Protein AF-A0AAN8J075-F1 (afdb_monomer_lite)

Organism: Trichostrongylus colubriformis (NCBI:txid6319)

pLDDT: mean 74.39, std 18.73, range [24.75, 93.81]

Foldseek 3Di:
DDDDDDDDDDALFDQPLVVVPDDDDDDDDDDDDDPQFFQWKWKDWPPDIDIDGGDDRGDTDDDDLVAQQAWTKIWIWTDGPRDTPDIDIDTDGHDHPLRNPPDPDDPSCVVVVVSDDPVRVVVVVVVVVVVVVVCVVCVVVVVVVVVVVVVVVVVVVVVVVVVVVVVVVVVPDDDDDDDDDPPPPDPPPPDPVVVVVVVVVVVPPPPDPDDPWPWDKDKDKDWDQDPNDIDIDIDIDTDGDDDPAADWDKDFDADPVRHTPDIDIDGHHDDDDDDDDDDDDDDDDDDDDDDDDDDDDPPDQRYDCSQVPDWQLDDDPPDDPVVNVDPGGDHHDDD

Secondary structure (DSSP, 8-state):
-----------S-EEHHHHTTS----------------SEEEEE-SS-EEEEES--TTPEE---HHHHTS-EEEEEEEEETTEEEEEEEEEE----HHHH---SS-HHHHH-GGG--HHHHHHHHHHHHHHHHHHHHHHHHHHHHHHHHHHHHHHHHHHHHHHHHHHHHHTT-------------------TTHHHHHHHHTTGGG---------EEEEEEEEEEETTEEEEEEEEEEE-PPPPTT-EEEEEEE-TTS-EEEEEEEE-----------------------------TTBTTB-TTHHHH--TTPPPTTS-HHHHHSS--------

InterPro domains:
  IPR009878 Phlebovirus glycoprotein G2, fusion domain [PF07245] (210-334)

Radius of gyration: 41.26 Å; chains: 1; bounding box: 75×104×95 Å

Sequence (335 aa):
GRVATTTTNPSSSVNIGNSLSASPRHISHPPSTSTTTLDIVEACSSTTCVYIKSYETDTLVLFPTSIVIFEYEVIISAWINGEKILSSTLTCPGQPICETLQCNVCWKKVYNIQCWTALEIAASLILFIASMLLLHFCTPVFRLLYWVGRKLIHTLHAIMRAVLLKCKKITGKTQSYQVERPSYQLKRRKKKIHGIIATIACIMSTAQCCSNIVTLQGETTYCTMEKNEEKCTCDQVTQLLLQPIGQEACLILKNKEKRIMGTIAIRLEQISHICKQKTEYFTRDHQFLTESRHQCYKTESCQGNTCSSLKPEMKLIDFSTISNSNPGYTYCVPS

Structure (mmCIF, N/CA/C/O backbone):
data_AF-A0AAN8J075-F1
#
_entry.id   AF-A0AAN8J075-F1
#
loop_
_atom_site.group_PDB
_atom_site.id
_atom_site.type_symbol
_atom_site.label_atom_id
_atom_site.label_alt_id
_atom_site.label_comp_id
_atom_site.label_asym_id
_atom_site.label_entity_id
_atom_site.label_seq_id
_atom_site.pdbx_PDB_ins_code
_atom_site.Cartn_x
_atom_site.Cartn_y
_atom_site.Cartn_z
_atom_site.occupancy
_atom_site.B_iso_or_equiv
_atom_site.auth_seq_id
_atom_site.auth_comp_id
_atom_site.auth_asym_id
_atom_site.auth_atom_id
_atom_site.pdbx_PDB_model_num
ATOM 1 N N . GLY A 1 1 ? -37.960 35.797 6.466 1.00 33.97 1 GLY A N 1
ATOM 2 C CA . GLY A 1 1 ? -36.786 35.841 5.582 1.00 33.97 1 GLY A CA 1
ATOM 3 C C . GLY A 1 1 ? -35.544 35.477 6.362 1.00 33.97 1 GLY A C 1
ATOM 4 O O . GLY A 1 1 ? -35.157 36.231 7.241 1.00 33.97 1 GLY A O 1
ATOM 5 N N . ARG A 1 2 ? -34.953 34.316 6.079 1.00 26.12 2 ARG A N 1
ATOM 6 C CA . ARG A 1 2 ? -33.551 34.004 6.380 1.00 26.12 2 ARG A CA 1
ATOM 7 C C . ARG A 1 2 ? -33.018 33.260 5.166 1.00 26.12 2 ARG A C 1
ATOM 9 O O . ARG A 1 2 ? -33.581 32.247 4.767 1.00 26.12 2 ARG A O 1
ATOM 16 N N . VAL A 1 3 ? -32.037 33.887 4.537 1.00 25.58 3 VAL A N 1
ATOM 17 C CA . VAL A 1 3 ? -31.406 33.490 3.283 1.00 25.58 3 VAL A CA 1
ATOM 18 C C . VAL A 1 3 ? -30.554 32.252 3.546 1.00 25.58 3 VAL A C 1
ATOM 20 O O . VAL A 1 3 ? -29.760 32.240 4.483 1.00 25.58 3 VAL A O 1
ATOM 23 N N . ALA A 1 4 ? -30.760 31.209 2.745 1.00 25.44 4 ALA A N 1
ATOM 24 C CA . ALA A 1 4 ? -29.899 30.040 2.699 1.00 25.44 4 ALA A CA 1
ATOM 25 C C . ALA A 1 4 ? -28.630 30.405 1.919 1.00 25.44 4 ALA A C 1
ATOM 27 O O . ALA A 1 4 ? -28.697 30.715 0.731 1.00 25.44 4 ALA A O 1
ATOM 28 N N . THR A 1 5 ? -27.485 30.405 2.593 1.00 24.75 5 THR A N 1
ATOM 29 C CA . THR A 1 5 ? -26.167 30.492 1.964 1.00 24.75 5 THR A CA 1
ATOM 30 C C . THR A 1 5 ? -25.705 29.088 1.600 1.00 24.75 5 THR A C 1
ATOM 32 O O . THR A 1 5 ? -25.350 28.287 2.460 1.00 24.75 5 THR A O 1
ATOM 35 N N . THR A 1 6 ? -25.747 28.793 0.306 1.0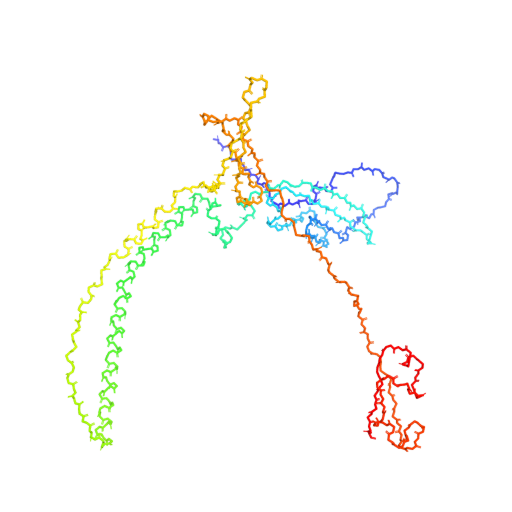0 25.28 6 THR A N 1
ATOM 36 C CA . THR A 1 6 ? -25.173 27.602 -0.315 1.00 25.28 6 THR A CA 1
ATOM 37 C C . THR A 1 6 ? -23.649 27.726 -0.281 1.00 25.28 6 THR A C 1
ATOM 39 O O . THR A 1 6 ? -23.066 28.482 -1.053 1.00 25.28 6 THR A O 1
ATOM 42 N N . THR A 1 7 ? -22.990 27.030 0.642 1.00 25.56 7 THR A N 1
ATOM 43 C CA . THR A 1 7 ? -21.528 26.903 0.679 1.00 25.56 7 THR A CA 1
ATOM 44 C C . THR A 1 7 ? -21.096 25.820 -0.306 1.00 25.56 7 THR A C 1
ATOM 46 O O . THR A 1 7 ? -21.312 24.630 -0.088 1.00 25.56 7 THR A O 1
ATOM 49 N N . THR A 1 8 ? -20.504 26.236 -1.420 1.00 28.11 8 THR A N 1
ATOM 50 C CA . THR A 1 8 ? -19.774 25.371 -2.352 1.00 28.11 8 THR A CA 1
ATOM 51 C C . THR A 1 8 ? -18.460 24.929 -1.706 1.00 28.11 8 THR A C 1
ATOM 53 O O . THR A 1 8 ? -17.608 25.764 -1.408 1.00 28.11 8 THR A O 1
ATOM 56 N N . ASN A 1 9 ? -18.314 23.623 -1.470 1.00 32.59 9 ASN A N 1
ATOM 57 C CA . ASN A 1 9 ? -17.098 23.006 -0.935 1.00 32.59 9 ASN A CA 1
ATOM 58 C C . ASN A 1 9 ? -15.971 22.987 -1.988 1.00 32.59 9 ASN A C 1
ATOM 60 O O . ASN A 1 9 ? -16.250 22.660 -3.144 1.00 32.59 9 ASN A O 1
ATOM 64 N N . PRO A 1 10 ? -14.706 23.259 -1.616 1.00 34.59 10 PRO A N 1
ATOM 65 C CA . PRO A 1 10 ? -13.569 23.083 -2.510 1.00 34.59 10 PRO A CA 1
ATOM 66 C C . PRO A 1 10 ? -13.234 21.589 -2.628 1.00 34.59 10 PRO A C 1
ATOM 68 O O . PRO A 1 10 ? -12.874 20.928 -1.657 1.00 34.59 10 PRO A O 1
ATOM 71 N N . SER A 1 11 ? -13.392 21.037 -3.827 1.00 38.38 11 SER A N 1
ATOM 72 C CA . SER A 1 11 ? -13.025 19.663 -4.163 1.00 38.38 11 SER A CA 1
ATOM 73 C C . SER A 1 11 ? -11.503 19.484 -4.258 1.00 38.38 11 SER A C 1
ATOM 75 O O . SER A 1 11 ? -10.776 20.395 -4.645 1.00 38.38 11 SER A O 1
ATOM 77 N N . SER A 1 12 ? -11.033 18.277 -3.925 1.00 46.31 12 SER A N 1
ATOM 78 C CA . SER A 1 12 ? -9.650 17.757 -3.957 1.00 46.31 12 SER A CA 1
ATOM 79 C C . SER A 1 12 ? -9.057 17.613 -5.365 1.00 46.31 12 SER A C 1
ATOM 81 O O . SER A 1 12 ? -8.426 16.612 -5.705 1.00 46.31 12 SER A O 1
ATOM 83 N N . SER A 1 13 ? -9.354 18.572 -6.225 1.00 45.25 13 SER A N 1
ATOM 84 C CA . SER A 1 13 ? -9.185 18.485 -7.662 1.00 45.25 13 SER A CA 1
ATOM 85 C C . SER A 1 13 ? -8.377 19.675 -8.136 1.00 45.25 13 SER A C 1
ATOM 87 O O . SER A 1 13 ? -8.793 20.820 -7.950 1.00 45.25 13 SER A O 1
ATOM 89 N N . VAL A 1 14 ? -7.253 19.411 -8.792 1.00 51.53 14 VAL A N 1
ATOM 90 C CA . VAL A 1 14 ? -6.558 20.453 -9.543 1.00 51.53 14 VAL A CA 1
ATOM 91 C C . VAL A 1 14 ? -7.378 20.696 -10.805 1.00 51.53 14 VAL A C 1
ATOM 93 O O . VAL A 1 14 ? -7.389 19.859 -11.707 1.00 51.53 14 VAL A O 1
ATOM 96 N N . ASN A 1 15 ? -8.122 21.806 -10.841 1.00 49.16 15 ASN A N 1
ATO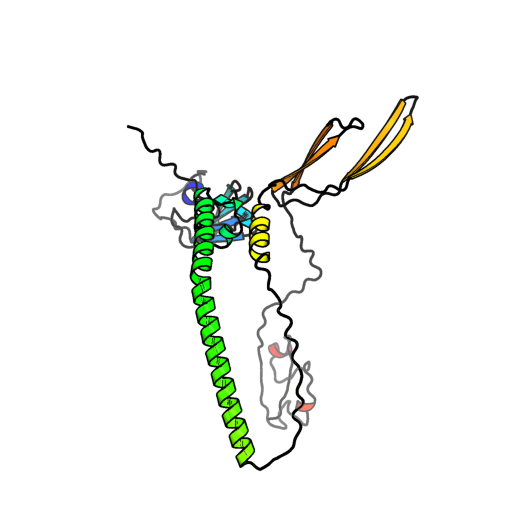M 97 C CA . ASN A 1 15 ? -8.754 22.258 -12.074 1.00 49.16 15 ASN A CA 1
ATOM 98 C C . ASN A 1 15 ? -7.673 22.923 -12.939 1.00 49.16 15 ASN A C 1
ATOM 100 O O . ASN A 1 15 ? -7.162 24.006 -12.626 1.00 49.16 15 ASN A O 1
ATOM 104 N N . ILE A 1 16 ? -7.301 22.228 -14.011 1.00 54.97 16 ILE A N 1
ATOM 105 C CA . ILE A 1 16 ? -6.258 22.654 -14.944 1.00 54.97 16 ILE A CA 1
ATOM 106 C C . ILE A 1 16 ? -6.695 23.924 -15.707 1.00 54.97 16 ILE A C 1
ATOM 108 O O . ILE A 1 16 ? -5.856 24.769 -16.020 1.00 54.97 16 ILE A O 1
ATOM 112 N N . GLY A 1 17 ? -8.005 24.138 -15.897 1.00 48.72 17 GLY A N 1
ATOM 113 C CA . GLY A 1 17 ? -8.564 25.303 -16.590 1.00 48.72 17 GLY A CA 1
ATOM 114 C C . GLY A 1 17 ? -8.197 26.648 -15.963 1.00 48.72 17 GLY A C 1
ATOM 115 O O . GLY A 1 17 ? -7.874 27.592 -16.682 1.00 48.72 17 GLY A O 1
ATOM 116 N N . ASN A 1 18 ? -8.152 26.726 -14.629 1.00 45.25 18 ASN A N 1
ATOM 117 C CA . ASN A 1 18 ? -7.842 27.972 -13.912 1.00 45.25 18 ASN A CA 1
ATOM 118 C C . ASN A 1 18 ? -6.338 28.196 -13.691 1.00 45.25 18 ASN A C 1
ATOM 120 O O . ASN A 1 18 ? -5.906 29.329 -13.497 1.00 45.25 18 ASN A O 1
ATOM 124 N N . SER A 1 19 ? -5.524 27.138 -13.717 1.00 42.75 19 SER A N 1
ATOM 125 C CA . SER A 1 19 ? -4.069 27.228 -13.504 1.00 42.75 19 SER A CA 1
ATOM 126 C C . SER A 1 19 ? -3.290 27.523 -14.794 1.00 42.75 19 SER A C 1
ATOM 128 O O . SER A 1 19 ? -2.163 28.011 -14.732 1.00 42.75 19 SER A O 1
ATOM 130 N N . LEU A 1 20 ? -3.911 27.325 -15.962 1.00 44.53 20 LEU A N 1
ATOM 131 C CA . LEU A 1 20 ? -3.377 27.727 -17.268 1.00 44.53 20 LEU A CA 1
ATOM 132 C C . LEU A 1 20 ? -3.645 29.201 -17.628 1.00 44.53 20 LEU A C 1
ATOM 134 O O . LEU A 1 20 ? -3.095 29.691 -18.612 1.00 44.53 20 LEU A O 1
ATOM 138 N N . SER A 1 21 ? -4.445 29.940 -16.846 1.00 36.62 21 SER A N 1
ATOM 139 C CA . SER A 1 21 ? -4.794 31.338 -17.156 1.00 36.62 21 SER A CA 1
ATOM 140 C C . SER A 1 21 ? -3.826 32.384 -16.580 1.00 36.62 21 SER A C 1
ATOM 142 O O . SER A 1 21 ? -4.109 33.580 -16.650 1.00 36.62 21 SER A O 1
ATOM 144 N N . ALA A 1 22 ? -2.697 31.974 -15.996 1.00 31.75 22 ALA A N 1
ATOM 145 C CA . ALA A 1 22 ? -1.780 32.876 -15.302 1.00 31.75 22 ALA A CA 1
ATOM 146 C C . ALA A 1 22 ? -0.324 32.718 -15.772 1.00 31.75 22 ALA A C 1
ATOM 148 O O . ALA A 1 22 ? 0.512 32.203 -15.041 1.00 31.75 22 ALA A O 1
ATOM 149 N N . SER A 1 23 ? -0.016 33.192 -16.987 1.00 28.81 23 SER A N 1
ATOM 150 C CA . SER A 1 23 ? 1.286 33.798 -17.335 1.00 28.81 23 SER A CA 1
ATOM 151 C C . SER A 1 23 ? 1.263 34.373 -18.763 1.00 28.81 23 SER A C 1
ATOM 153 O O . SER A 1 23 ? 1.372 33.616 -19.727 1.00 28.81 23 SER A O 1
ATOM 155 N N . PRO A 1 24 ? 1.157 35.701 -18.948 1.00 32.38 24 PRO A N 1
ATOM 156 C CA . PRO A 1 24 ? 1.460 36.339 -20.217 1.00 32.38 24 PRO A CA 1
ATOM 157 C C . PRO A 1 24 ? 2.884 36.910 -20.157 1.00 32.38 24 PRO A C 1
ATOM 159 O O . PRO A 1 24 ? 3.108 38.002 -19.634 1.00 32.38 24 PRO A O 1
ATOM 162 N N . ARG A 1 25 ? 3.872 36.195 -20.709 1.00 29.23 25 ARG A N 1
ATOM 163 C CA . ARG A 1 25 ? 5.133 36.821 -21.141 1.00 29.23 25 ARG A CA 1
ATOM 164 C C . ARG A 1 25 ? 5.324 36.631 -22.638 1.00 29.23 25 ARG A C 1
ATOM 166 O O . ARG A 1 25 ? 5.672 35.559 -23.111 1.00 29.23 25 ARG A O 1
ATOM 173 N N . HIS A 1 26 ? 5.039 37.733 -23.324 1.00 27.23 26 HIS A N 1
ATOM 174 C CA . HIS A 1 26 ? 5.441 38.145 -24.664 1.00 27.23 26 HIS A CA 1
ATOM 175 C C . HIS A 1 26 ? 6.462 37.266 -25.402 1.00 27.23 26 HIS A C 1
ATOM 177 O O . HIS A 1 26 ? 7.646 37.289 -25.075 1.00 27.23 26 HIS A O 1
ATOM 183 N N . ILE A 1 27 ? 6.012 36.690 -26.521 1.00 27.28 27 ILE A N 1
ATOM 184 C CA . ILE A 1 27 ? 6.765 36.625 -27.782 1.00 27.28 27 ILE A CA 1
ATOM 185 C C . ILE A 1 27 ? 5.787 37.017 -28.913 1.00 27.28 27 ILE A C 1
ATOM 187 O O . ILE A 1 27 ? 4.763 36.374 -29.112 1.00 27.28 27 ILE A O 1
ATOM 191 N N . SER A 1 28 ? 6.070 38.126 -29.603 1.00 32.28 28 SER A N 1
ATOM 192 C CA . SER A 1 28 ? 5.484 38.565 -30.894 1.00 32.28 28 SER A CA 1
ATOM 193 C C . SER A 1 28 ? 6.044 37.686 -32.028 1.00 32.28 28 SER A C 1
ATOM 195 O O . SER A 1 28 ? 7.245 37.439 -31.984 1.00 32.28 28 SER A O 1
ATOM 197 N N . HIS A 1 29 ? 5.374 37.163 -33.068 1.00 29.59 29 HIS A N 1
ATOM 198 C CA . HIS A 1 29 ? 4.264 37.503 -34.002 1.00 29.59 29 HIS A CA 1
ATOM 199 C C . HIS A 1 29 ? 3.892 36.180 -34.769 1.00 29.59 29 HIS A C 1
ATOM 201 O O . HIS A 1 29 ? 4.644 35.223 -34.575 1.00 29.59 29 HIS A O 1
ATOM 207 N N . PRO A 1 30 ? 2.911 36.054 -35.716 1.00 34.84 30 PRO A N 1
ATOM 208 C CA . PRO A 1 30 ? 1.867 36.957 -36.242 1.00 34.84 30 PRO A CA 1
ATOM 209 C C . PRO A 1 30 ? 0.426 36.350 -36.119 1.00 34.84 30 PRO A C 1
ATOM 211 O O . PRO A 1 30 ? 0.265 35.296 -35.504 1.00 34.84 30 PRO A O 1
ATOM 214 N N . PRO A 1 31 ? -0.651 36.988 -36.641 1.00 48.62 31 PRO A N 1
ATOM 215 C CA . PRO A 1 31 ? -2.020 36.534 -36.422 1.00 48.62 31 PRO A CA 1
ATOM 216 C C . PRO A 1 31 ? -2.428 35.512 -37.484 1.00 48.62 31 PRO A C 1
ATOM 218 O O . PRO A 1 31 ? -2.596 35.844 -38.656 1.00 48.62 31 PRO A O 1
ATOM 221 N N . SER A 1 32 ? -2.652 34.273 -37.068 1.00 31.22 32 SER A N 1
ATOM 222 C CA . SER A 1 32 ? -3.445 33.331 -37.850 1.00 31.22 32 SER A CA 1
ATOM 223 C C . SER A 1 32 ? -4.293 32.488 -36.917 1.00 31.22 32 SER A C 1
ATOM 225 O O . SER A 1 32 ? -3.796 31.784 -36.044 1.00 31.22 32 SER A O 1
ATOM 227 N N . THR A 1 33 ? -5.595 32.603 -37.125 1.00 41.19 33 THR A N 1
ATOM 228 C CA . THR A 1 33 ? -6.655 31.698 -36.697 1.00 41.19 33 THR A CA 1
ATOM 229 C C . THR A 1 33 ? -6.238 30.229 -36.807 1.00 41.19 33 THR A C 1
ATOM 231 O O . THR A 1 33 ? -6.359 29.619 -37.865 1.00 41.19 33 THR A O 1
ATOM 234 N N . SER A 1 34 ? -5.786 29.654 -35.700 1.00 37.12 34 SER A N 1
ATOM 235 C CA . SER A 1 34 ? -5.803 28.216 -35.459 1.00 37.12 34 SER A CA 1
ATOM 236 C C . SER A 1 34 ? -5.881 28.007 -33.954 1.00 37.12 34 SER A C 1
ATOM 238 O O . SER A 1 34 ? -4.939 28.314 -33.229 1.00 37.12 34 SER A O 1
ATOM 240 N N . THR A 1 35 ? -7.020 27.518 -33.476 1.00 44.56 35 THR A N 1
ATOM 241 C CA . THR A 1 35 ? -7.150 26.875 -32.167 1.00 44.56 35 THR A CA 1
ATOM 242 C C . THR A 1 35 ? -6.124 25.748 -32.093 1.00 44.56 35 THR A C 1
ATOM 244 O O . THR A 1 35 ? -6.355 24.668 -32.632 1.00 44.56 35 THR A O 1
ATOM 247 N N . THR A 1 36 ? -4.962 26.016 -31.501 1.00 53.56 36 THR A N 1
ATOM 248 C CA . THR A 1 36 ? -3.928 25.014 -31.251 1.00 53.56 36 THR A CA 1
ATOM 249 C C . THR A 1 36 ? -4.448 24.065 -30.182 1.00 53.56 36 THR A C 1
ATOM 251 O O . THR A 1 36 ? -4.459 24.378 -28.993 1.00 53.56 36 THR A O 1
ATOM 254 N N . THR A 1 37 ? -4.960 22.919 -30.618 1.00 62.06 37 THR A N 1
ATOM 255 C CA . THR A 1 37 ? -5.376 21.834 -29.735 1.00 62.06 37 THR A CA 1
ATOM 256 C C . THR A 1 37 ? -4.137 21.270 -29.050 1.00 62.06 37 THR A C 1
ATOM 258 O O . THR A 1 37 ? -3.191 20.870 -29.721 1.00 62.06 37 THR A O 1
ATOM 261 N N . LEU A 1 38 ? -4.120 21.279 -27.718 1.00 68.94 38 LEU A N 1
ATOM 262 C CA . LEU A 1 38 ? -3.075 20.615 -26.939 1.00 68.94 38 LEU A CA 1
ATOM 263 C C . LEU A 1 38 ? -3.164 19.103 -27.180 1.00 68.94 38 LEU A C 1
ATOM 265 O O . LEU A 1 38 ? -4.242 18.529 -27.015 1.00 68.94 38 LEU A O 1
ATOM 269 N N . ASP A 1 39 ? -2.050 18.461 -27.531 1.00 76.06 39 ASP A N 1
ATOM 270 C CA . ASP A 1 39 ? -2.039 17.021 -27.814 1.00 76.06 39 ASP A CA 1
ATOM 271 C C . ASP A 1 39 ? -2.093 16.205 -26.519 1.00 76.06 39 ASP A C 1
ATOM 273 O O . ASP A 1 39 ? -2.868 15.251 -26.390 1.00 76.06 39 ASP A O 1
ATOM 277 N N . ILE A 1 40 ? -1.248 16.578 -25.548 1.00 83.31 40 ILE A N 1
ATOM 278 C CA . ILE A 1 40 ? -1.095 15.874 -24.272 1.00 83.31 40 ILE A CA 1
ATOM 279 C C . ILE A 1 40 ? -0.846 16.882 -23.152 1.00 83.31 40 ILE A C 1
ATOM 281 O O . ILE A 1 40 ? 0.046 17.730 -23.245 1.00 83.31 40 ILE A O 1
ATOM 285 N N . VAL A 1 41 ? -1.595 16.730 -22.060 1.00 87.81 41 VAL A N 1
ATOM 286 C CA . VAL A 1 41 ? -1.313 17.381 -20.777 1.00 87.81 41 VAL A CA 1
ATOM 287 C C . VAL A 1 41 ? -0.881 16.315 -19.778 1.00 87.81 41 VAL A C 1
ATOM 289 O O . VAL A 1 41 ? -1.533 15.285 -19.621 1.00 87.81 41 VAL A O 1
ATOM 292 N N . GLU A 1 42 ? 0.231 16.560 -19.107 1.00 90.44 42 GLU A N 1
ATOM 293 C CA . GLU A 1 42 ? 0.808 15.705 -18.079 1.00 90.44 42 GLU A CA 1
ATOM 294 C C . GLU A 1 42 ? 0.801 16.458 -16.749 1.00 90.44 42 GLU A C 1
ATOM 296 O O . GLU A 1 42 ? 1.274 17.589 -16.672 1.00 90.44 42 GLU A O 1
ATOM 301 N N . ALA A 1 43 ? 0.283 15.830 -15.698 1.00 90.56 43 ALA A N 1
ATOM 302 C CA . ALA A 1 43 ? 0.355 16.337 -14.334 1.00 90.56 43 ALA A CA 1
ATOM 303 C C . ALA A 1 43 ? 1.140 15.342 -13.474 1.00 90.56 43 ALA A C 1
ATOM 305 O O . ALA A 1 43 ? 0.681 14.226 -13.226 1.00 90.56 43 ALA A O 1
ATOM 306 N N . CYS A 1 44 ? 2.325 15.744 -13.023 1.00 89.19 44 CYS A N 1
ATOM 307 C CA . CYS A 1 44 ? 3.244 14.913 -12.254 1.00 89.19 44 CYS A CA 1
ATOM 308 C C . CYS A 1 44 ? 3.365 15.390 -10.813 1.00 89.19 44 CYS A C 1
ATOM 310 O O . CYS A 1 44 ? 3.632 16.557 -10.559 1.00 89.19 44 CYS A O 1
ATOM 312 N N . SER A 1 45 ? 3.248 14.459 -9.877 1.00 90.19 45 SER A N 1
ATOM 313 C CA . SER A 1 45 ? 3.727 14.600 -8.501 1.00 90.19 45 SER A CA 1
ATOM 314 C C . SER A 1 45 ? 5.123 13.982 -8.365 1.00 90.19 45 SER A C 1
ATOM 316 O O . SER A 1 45 ? 5.640 13.385 -9.310 1.00 90.19 45 SER A O 1
ATOM 318 N N . SER A 1 46 ? 5.708 14.036 -7.167 1.00 80.25 46 SER A N 1
ATOM 319 C CA . SER A 1 46 ? 7.016 13.432 -6.868 1.00 80.25 46 SER A CA 1
ATOM 320 C C . SER A 1 46 ? 7.132 11.937 -7.205 1.00 80.25 46 SER A C 1
ATOM 322 O O . SER A 1 46 ? 8.241 11.443 -7.391 1.00 80.25 46 SER A O 1
ATOM 324 N N . THR A 1 47 ? 6.014 11.202 -7.275 1.00 78.50 47 THR A N 1
ATOM 325 C CA . THR A 1 47 ? 6.017 9.736 -7.454 1.00 78.50 47 THR A CA 1
ATOM 326 C C . THR A 1 47 ? 5.073 9.212 -8.534 1.00 78.50 47 THR A C 1
ATOM 328 O O . THR A 1 47 ? 5.200 8.058 -8.935 1.00 78.50 47 THR A O 1
ATOM 331 N N . THR A 1 48 ? 4.118 10.015 -9.010 1.00 85.62 48 THR A N 1
ATOM 332 C CA . THR A 1 48 ? 3.124 9.578 -10.006 1.00 85.62 48 THR A CA 1
ATOM 333 C C . THR A 1 48 ? 2.773 10.686 -10.986 1.00 85.62 48 THR A C 1
ATOM 335 O O . THR A 1 48 ? 2.570 11.829 -10.578 1.00 85.62 48 THR A O 1
ATOM 338 N N . CYS A 1 49 ? 2.645 10.318 -12.261 1.00 89.56 49 CYS A N 1
ATOM 339 C CA . CYS A 1 49 ? 2.219 11.195 -13.347 1.00 89.56 49 CYS A CA 1
ATOM 340 C C . CYS A 1 49 ? 0.901 10.708 -13.951 1.00 89.56 49 CYS A C 1
ATOM 342 O O . CYS A 1 49 ? 0.702 9.507 -14.147 1.00 89.56 49 CYS A O 1
ATOM 344 N N . VAL A 1 50 ? 0.008 11.649 -14.247 1.00 89.44 50 VAL A N 1
ATOM 345 C CA . VAL A 1 50 ? -1.270 11.410 -14.921 1.00 89.44 50 VAL A CA 1
ATOM 346 C C . VAL A 1 50 ? -1.235 12.091 -16.284 1.00 89.44 50 VAL A C 1
ATOM 348 O O . VAL A 1 50 ? -0.914 13.274 -16.379 1.00 89.44 50 VAL A O 1
ATOM 351 N N . TYR A 1 51 ? -1.581 11.341 -17.330 1.00 89.06 51 TYR A N 1
ATOM 352 C CA . TYR A 1 51 ? -1.580 11.804 -18.717 1.00 89.06 51 TYR A CA 1
ATOM 353 C C . TYR A 1 51 ? -3.010 11.961 -19.224 1.00 89.06 51 TYR A C 1
ATOM 355 O O . TYR A 1 51 ? -3.801 11.019 -19.156 1.00 89.06 51 TYR A O 1
ATOM 363 N N . ILE A 1 52 ? -3.325 13.129 -19.772 1.00 86.81 52 ILE A N 1
ATOM 364 C CA . ILE A 1 52 ? -4.636 13.465 -20.322 1.00 86.81 52 ILE A CA 1
ATOM 365 C C . ILE A 1 52 ? -4.471 13.676 -21.825 1.00 86.81 52 ILE A C 1
ATOM 367 O O . ILE A 1 52 ? -3.704 14.534 -22.266 1.00 86.81 52 ILE A O 1
ATOM 371 N N . LYS A 1 53 ? -5.190 12.867 -22.607 1.00 78.62 53 LYS A N 1
ATOM 372 C CA . LYS A 1 53 ? -5.312 13.002 -24.063 1.00 78.62 53 LYS A CA 1
ATOM 373 C C . LYS A 1 53 ? -6.677 13.616 -24.357 1.00 78.62 53 LYS A C 1
ATOM 375 O O . LYS A 1 53 ? -7.658 13.128 -23.807 1.00 78.62 53 LYS A O 1
ATOM 380 N N . SER A 1 54 ? -6.735 14.626 -25.227 1.00 67.25 54 SER A N 1
ATOM 381 C CA . SER A 1 54 ? -7.942 15.427 -25.501 1.00 67.25 54 SER A CA 1
ATOM 382 C C . SER A 1 54 ? -8.393 16.246 -24.285 1.00 67.25 54 SER A C 1
ATOM 384 O O . SER A 1 54 ? -9.203 15.812 -23.472 1.00 67.25 54 SER A O 1
ATOM 386 N N . TYR A 1 55 ? -7.817 17.439 -24.152 1.00 69.06 55 TYR A N 1
ATOM 387 C CA . TYR A 1 55 ? -8.087 18.363 -23.054 1.00 69.06 55 TYR A CA 1
ATOM 388 C C . TYR A 1 55 ? -9.473 19.022 -23.183 1.00 69.06 55 TYR A C 1
ATOM 390 O O . TYR A 1 55 ? -9.738 19.723 -24.159 1.00 69.06 55 TYR A O 1
ATOM 398 N N . GLU A 1 56 ? -10.321 18.850 -22.168 1.00 71.69 56 GLU A N 1
ATOM 399 C CA . GLU A 1 56 ? -11.514 19.672 -21.926 1.00 71.69 56 GLU A CA 1
ATOM 400 C C . GLU A 1 56 ? -11.257 20.564 -20.701 1.00 71.69 56 GLU A C 1
ATOM 402 O O . GLU A 1 56 ? -10.563 20.161 -19.767 1.00 71.69 56 GLU A O 1
ATOM 407 N N . THR A 1 57 ? -11.799 21.785 -20.682 1.00 65.56 57 THR A N 1
ATOM 408 C CA . THR A 1 57 ? -11.444 22.826 -19.695 1.00 65.56 57 THR A CA 1
ATOM 409 C C . THR A 1 57 ? -11.746 22.480 -18.232 1.00 65.56 57 THR A C 1
ATOM 411 O O . THR A 1 57 ? -11.217 23.152 -17.353 1.00 65.56 57 THR A O 1
ATOM 414 N N . ASP A 1 58 ? -12.523 21.424 -17.968 1.00 67.81 58 ASP A N 1
ATOM 415 C CA . ASP A 1 58 ? -12.972 21.018 -16.627 1.00 67.81 58 ASP A CA 1
ATOM 416 C C . ASP A 1 58 ? -12.507 19.611 -16.204 1.00 67.81 58 ASP A C 1
ATOM 418 O O . ASP A 1 58 ? -13.087 18.990 -15.308 1.00 67.81 58 ASP A O 1
ATOM 422 N N . THR A 1 59 ? -11.450 19.067 -16.817 1.00 74.50 59 THR A N 1
ATOM 423 C CA . THR A 1 59 ? -10.933 17.753 -16.404 1.00 74.50 59 THR A CA 1
ATOM 424 C C . THR A 1 59 ? -10.302 17.813 -15.011 1.00 74.50 59 THR A C 1
ATOM 426 O O . THR A 1 59 ? -9.291 18.488 -14.802 1.00 74.50 59 THR A O 1
ATOM 429 N N . LEU A 1 60 ? -10.872 17.064 -14.061 1.00 78.31 60 LEU A N 1
ATOM 430 C CA . LEU A 1 60 ? -10.347 16.927 -12.702 1.00 78.31 60 LEU A CA 1
ATOM 431 C C . LEU A 1 60 ? -9.295 15.814 -12.651 1.00 78.31 60 LEU A C 1
ATOM 433 O O . LEU A 1 60 ? -9.594 14.652 -12.932 1.00 78.31 60 LEU A O 1
ATOM 437 N N . VAL A 1 61 ? -8.073 16.156 -12.239 1.00 84.19 61 VAL A N 1
ATOM 438 C CA . VAL A 1 61 ? -7.009 15.171 -11.997 1.00 84.19 61 VAL A CA 1
ATOM 439 C C . VAL A 1 61 ? -7.028 14.731 -10.540 1.00 84.19 61 VAL A C 1
ATOM 441 O O . VAL A 1 61 ? -6.946 15.556 -9.630 1.00 84.19 61 VAL A O 1
ATOM 444 N N . LEU A 1 62 ? -7.129 13.417 -10.330 1.00 82.75 62 LEU A N 1
ATOM 445 C CA . LEU A 1 62 ? -7.145 12.791 -9.011 1.00 82.75 62 LEU A CA 1
ATOM 446 C C . LEU A 1 62 ? -5.806 12.103 -8.743 1.00 82.75 62 LEU A C 1
ATOM 448 O O . LEU A 1 62 ? -5.431 11.162 -9.444 1.00 82.75 62 LEU A O 1
ATOM 452 N N . PHE A 1 63 ? -5.117 12.544 -7.692 1.00 85.06 63 PHE A N 1
ATOM 453 C CA . PHE A 1 63 ? -3.904 11.897 -7.202 1.00 85.06 63 PHE A CA 1
ATOM 454 C C . PHE A 1 63 ? -4.220 10.882 -6.090 1.00 85.06 63 PHE A C 1
ATOM 456 O O . PHE A 1 63 ? -5.225 11.018 -5.385 1.00 85.06 63 PHE A O 1
ATOM 463 N N . PRO A 1 64 ? -3.377 9.848 -5.904 1.00 83.62 64 PRO A N 1
ATOM 464 C CA . PRO A 1 64 ? -3.540 8.888 -4.818 1.00 83.62 64 PRO A CA 1
ATOM 465 C C . PRO A 1 64 ? -3.577 9.560 -3.441 1.00 83.62 64 PRO A C 1
ATOM 467 O O . PRO A 1 64 ? -2.820 10.495 -3.170 1.00 83.62 64 PRO A O 1
ATOM 470 N N . THR A 1 65 ? -4.388 9.009 -2.530 1.00 78.50 65 THR A N 1
ATOM 471 C CA . THR A 1 65 ? -4.545 9.519 -1.154 1.00 78.50 65 THR A CA 1
ATOM 472 C C . THR A 1 65 ? -3.216 9.653 -0.414 1.00 78.50 65 THR A C 1
ATOM 474 O O . THR A 1 65 ? -3.055 10.568 0.373 1.00 78.50 65 THR A O 1
ATOM 477 N N . SER A 1 66 ? -2.234 8.791 -0.687 1.00 77.69 66 SER A N 1
ATOM 478 C CA . SER A 1 66 ? -0.910 8.847 -0.053 1.00 77.69 66 SER A CA 1
ATOM 479 C C . SER A 1 66 ? -0.129 10.137 -0.321 1.00 77.69 66 SER A C 1
ATOM 481 O O . SER A 1 66 ? 0.771 10.449 0.449 1.00 77.69 66 SER A O 1
ATOM 483 N N . ILE A 1 67 ? -0.451 10.859 -1.398 1.00 83.12 67 ILE A N 1
ATOM 484 C CA . ILE A 1 67 ? 0.220 12.105 -1.792 1.00 83.12 67 ILE A CA 1
ATOM 485 C C . ILE A 1 67 ? -0.583 13.303 -1.292 1.00 83.12 67 ILE A C 1
ATOM 487 O O . ILE A 1 67 ? -0.035 14.188 -0.648 1.00 83.12 67 ILE A O 1
ATOM 491 N N . VAL A 1 68 ? -1.900 13.284 -1.514 1.00 85.88 68 VAL A N 1
ATOM 492 C CA . VAL A 1 68 ? -2.782 14.423 -1.210 1.00 85.88 68 VAL A CA 1
ATOM 493 C C . VAL A 1 68 ? -3.019 14.660 0.285 1.00 85.88 68 VAL A C 1
ATOM 495 O O . VAL A 1 68 ? -3.598 15.680 0.637 1.00 85.88 68 VAL A O 1
ATOM 498 N N . ILE A 1 69 ? -2.600 13.748 1.172 1.00 79.69 69 ILE A N 1
ATOM 499 C CA . ILE A 1 69 ? -2.696 13.940 2.633 1.00 79.69 69 ILE A CA 1
ATOM 500 C C . ILE A 1 69 ? -1.758 15.054 3.123 1.00 79.69 69 ILE A C 1
ATOM 502 O O . ILE A 1 69 ? -2.051 15.716 4.118 1.00 79.69 69 ILE A O 1
ATOM 506 N N . PHE A 1 70 ? -0.641 15.273 2.429 1.00 80.31 70 PHE A N 1
ATOM 507 C CA . PHE A 1 70 ? 0.356 16.284 2.778 1.00 80.31 70 PHE A CA 1
ATOM 508 C C . PHE A 1 70 ? 0.402 17.372 1.720 1.00 80.31 70 PHE A C 1
ATOM 510 O O . PHE A 1 70 ? -0.160 17.211 0.645 1.00 80.31 70 PHE A O 1
ATOM 517 N N . GLU A 1 71 ? 1.052 18.488 2.034 1.00 84.44 71 GLU A N 1
ATOM 518 C CA . GLU A 1 71 ? 1.371 19.495 1.028 1.00 84.44 71 GLU A CA 1
ATOM 519 C C . GLU A 1 71 ? 2.267 18.873 -0.048 1.00 84.44 71 GLU A C 1
ATOM 521 O O . GLU A 1 71 ? 3.232 18.171 0.265 1.00 84.44 71 GLU A O 1
ATOM 526 N N . TYR A 1 72 ? 1.908 19.078 -1.312 1.00 86.56 72 TYR A N 1
ATOM 527 C CA . TYR A 1 72 ? 2.574 18.439 -2.439 1.00 86.56 72 TYR A CA 1
ATOM 528 C C . TYR A 1 72 ? 2.681 19.386 -3.627 1.00 86.56 72 TYR A C 1
ATOM 530 O O . TYR A 1 72 ? 1.806 20.214 -3.874 1.00 86.56 72 TYR A O 1
ATOM 538 N N . GLU A 1 73 ? 3.758 19.238 -4.390 1.00 90.19 73 GLU A N 1
ATOM 539 C CA . GLU A 1 73 ? 3.967 19.980 -5.627 1.00 90.19 73 GLU A CA 1
ATOM 540 C C . GLU A 1 73 ? 3.553 19.134 -6.829 1.00 90.19 73 GLU A C 1
ATOM 542 O O . GLU A 1 73 ? 3.877 17.944 -6.925 1.00 90.19 73 GLU A O 1
ATOM 547 N N . VAL A 1 74 ? 2.836 19.767 -7.753 1.00 92.31 74 VAL A N 1
ATOM 548 C CA . VAL A 1 74 ? 2.421 19.181 -9.024 1.00 92.31 74 VAL A CA 1
ATOM 549 C C . VAL A 1 74 ? 3.048 19.972 -10.158 1.00 92.31 74 VAL A C 1
ATOM 551 O O . VAL A 1 74 ? 2.839 21.175 -10.281 1.00 92.31 74 VAL A O 1
ATOM 554 N N . ILE A 1 75 ? 3.791 19.287 -11.016 1.00 91.44 75 ILE A N 1
ATOM 555 C CA . ILE A 1 75 ? 4.353 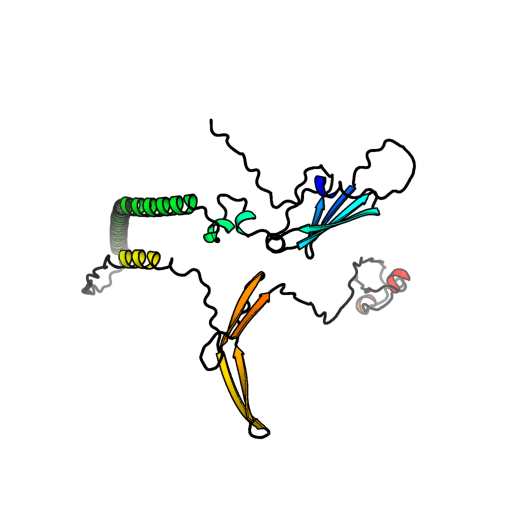19.840 -12.242 1.00 91.44 75 ILE A CA 1
ATOM 556 C C . ILE A 1 75 ? 3.394 19.514 -13.381 1.00 91.44 75 ILE A C 1
ATOM 558 O O . ILE A 1 75 ? 3.193 18.351 -13.726 1.00 91.44 75 ILE A O 1
ATOM 562 N N . ILE A 1 76 ? 2.814 20.548 -13.976 1.00 91.12 76 ILE A N 1
ATOM 563 C CA . ILE A 1 76 ? 1.929 20.449 -15.132 1.00 91.12 76 ILE A CA 1
ATOM 564 C C . ILE A 1 76 ? 2.748 20.769 -16.380 1.00 91.12 76 ILE A C 1
ATOM 566 O O . ILE A 1 76 ? 3.278 21.873 -16.510 1.00 91.12 76 ILE A O 1
ATOM 570 N N . SER A 1 77 ? 2.856 19.805 -17.291 1.00 90.50 77 SER A N 1
ATOM 571 C CA . SER A 1 77 ? 3.544 19.943 -18.574 1.00 90.50 77 SER A CA 1
ATOM 572 C C . SER A 1 77 ? 2.564 19.755 -19.727 1.00 90.50 77 SER A C 1
ATOM 574 O O . SER A 1 77 ? 1.770 18.820 -19.714 1.00 90.50 77 SER A O 1
ATOM 576 N N . ALA A 1 78 ? 2.622 20.620 -20.738 1.00 88.62 78 ALA A N 1
ATOM 577 C CA . ALA A 1 78 ? 1.800 20.489 -21.940 1.00 88.62 78 ALA A CA 1
ATOM 578 C C . ALA A 1 78 ? 2.675 20.351 -23.188 1.00 88.62 78 ALA A C 1
ATOM 580 O O . ALA A 1 78 ? 3.716 21.006 -23.302 1.00 88.62 78 ALA A O 1
ATOM 581 N N . TRP A 1 79 ? 2.228 19.506 -24.116 1.00 86.19 79 TRP A N 1
ATOM 582 C CA . TRP A 1 79 ? 2.965 19.134 -25.319 1.00 86.19 79 TRP A CA 1
ATOM 583 C C . TRP A 1 79 ? 2.131 19.399 -26.579 1.00 86.19 79 TRP A C 1
ATOM 585 O O . TRP A 1 79 ? 0.935 19.099 -26.607 1.00 86.19 79 TRP A O 1
ATOM 595 N N . ILE A 1 80 ? 2.773 19.938 -27.618 1.00 86.81 80 ILE A N 1
ATOM 596 C CA . ILE A 1 80 ? 2.216 20.104 -28.970 1.00 86.81 80 ILE A CA 1
ATOM 597 C C . ILE A 1 80 ? 3.240 19.551 -29.961 1.00 86.81 80 ILE A C 1
ATOM 599 O O . ILE A 1 80 ? 4.407 19.928 -29.906 1.00 86.81 80 ILE A O 1
ATOM 603 N N . ASN A 1 81 ? 2.829 18.656 -30.862 1.00 83.62 81 ASN A N 1
ATOM 604 C CA . ASN A 1 81 ? 3.690 18.031 -31.873 1.00 83.62 81 ASN A CA 1
ATOM 605 C C . ASN A 1 81 ? 4.971 17.392 -31.295 1.00 83.62 81 ASN A C 1
ATOM 607 O O . ASN A 1 81 ? 6.013 17.357 -31.946 1.00 83.62 81 ASN A O 1
ATOM 611 N N . GLY A 1 82 ? 4.902 16.894 -30.056 1.00 78.19 82 GLY A N 1
ATOM 612 C CA . GLY A 1 82 ? 6.043 16.299 -29.354 1.00 78.19 82 GLY A CA 1
ATOM 613 C C . GLY A 1 82 ? 7.014 17.301 -28.718 1.00 78.19 82 GLY A C 1
ATOM 614 O O . GLY A 1 82 ? 7.976 16.872 -28.085 1.00 78.19 82 GLY A O 1
ATOM 615 N N . GLU A 1 83 ? 6.759 18.608 -28.816 1.00 85.06 83 GLU A N 1
ATOM 616 C CA . GLU A 1 83 ? 7.536 19.649 -28.141 1.00 85.06 83 GLU A CA 1
ATOM 617 C C . GLU A 1 83 ? 6.817 20.143 -26.878 1.00 85.06 83 GLU A C 1
ATOM 619 O O . GLU A 1 83 ? 5.607 20.394 -26.874 1.00 85.06 83 GLU A O 1
ATOM 624 N N . LYS A 1 84 ? 7.567 20.272 -25.777 1.00 84.00 84 LYS A N 1
ATOM 625 C CA . LYS A 1 84 ? 7.048 20.767 -24.500 1.00 84.00 84 LYS A CA 1
ATOM 626 C C . LYS A 1 84 ? 6.924 22.286 -24.556 1.00 84.00 84 LYS A C 1
ATOM 628 O O . LYS A 1 84 ? 7.920 22.994 -24.451 1.00 84.00 84 LYS A O 1
ATOM 633 N N . ILE A 1 85 ? 5.695 22.775 -24.664 1.00 87.50 85 ILE A N 1
ATOM 634 C CA . ILE A 1 85 ? 5.406 24.210 -24.789 1.00 87.50 85 ILE A CA 1
ATOM 635 C C . ILE A 1 85 ? 5.215 24.907 -23.440 1.00 87.50 85 ILE A C 1
ATOM 637 O O . ILE A 1 85 ? 5.422 26.113 -23.329 1.00 87.50 85 ILE A O 1
ATOM 641 N N . LEU A 1 86 ? 4.805 24.165 -22.407 1.00 85.12 86 LEU A N 1
ATOM 642 C CA . LEU A 1 86 ? 4.475 24.732 -21.106 1.00 85.12 86 LEU A CA 1
ATOM 643 C C . LEU A 1 86 ? 4.914 23.803 -19.982 1.00 85.12 86 LEU A C 1
ATOM 645 O O . LEU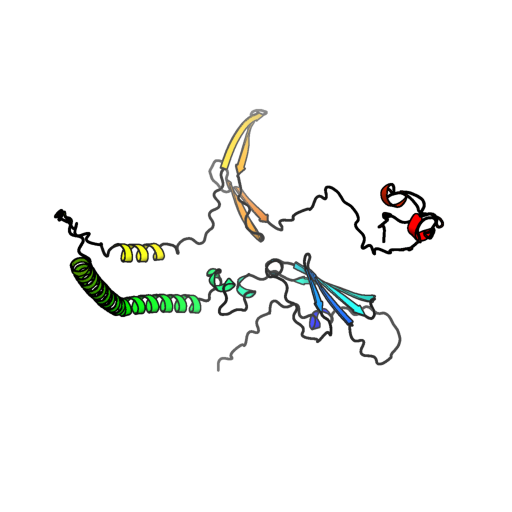 A 1 86 ? 4.750 22.586 -20.062 1.00 85.12 86 LEU A O 1
ATOM 649 N N . SER A 1 87 ? 5.453 24.405 -18.925 1.00 89.25 87 SER A N 1
ATOM 650 C CA . SER A 1 87 ? 5.738 23.763 -17.647 1.00 89.25 87 SER A CA 1
ATOM 651 C C . SER A 1 87 ? 5.375 24.740 -16.540 1.00 89.25 87 SER A C 1
ATOM 653 O O . SER A 1 87 ? 5.950 25.824 -16.483 1.00 89.25 87 SER A O 1
ATOM 655 N N . SER A 1 88 ? 4.450 24.369 -15.666 1.00 88.06 88 SER A N 1
ATOM 656 C CA . SER A 1 88 ? 4.107 25.147 -14.476 1.00 88.06 88 SER A CA 1
ATOM 657 C C . SER A 1 88 ? 4.143 24.247 -13.252 1.00 88.06 88 SER A C 1
ATOM 659 O O . SER A 1 88 ? 3.748 23.086 -13.336 1.00 88.06 88 SER A O 1
ATOM 661 N N . THR A 1 89 ? 4.617 24.770 -12.128 1.00 89.44 89 THR A N 1
ATOM 662 C CA . THR A 1 89 ? 4.621 24.054 -10.850 1.00 89.44 89 THR A CA 1
ATOM 663 C C . THR A 1 89 ? 3.571 24.678 -9.948 1.00 89.44 89 THR A C 1
ATOM 665 O O . THR A 1 89 ? 3.562 25.891 -9.747 1.00 89.44 89 THR A O 1
ATOM 668 N N . LEU A 1 90 ? 2.684 23.846 -9.415 1.00 89.88 90 LEU A N 1
ATOM 669 C CA . LEU A 1 90 ? 1.621 24.238 -8.506 1.00 89.88 90 LEU A CA 1
ATOM 670 C C . LEU A 1 90 ? 1.819 23.542 -7.162 1.00 89.88 90 LEU A C 1
ATOM 672 O O . LEU A 1 90 ? 1.817 22.314 -7.089 1.00 89.88 90 LEU A O 1
ATOM 676 N N . THR A 1 91 ? 1.920 24.324 -6.096 1.00 89.81 91 THR A N 1
ATOM 677 C CA . THR A 1 91 ? 1.922 23.803 -4.728 1.00 89.81 91 THR A CA 1
ATOM 678 C C . THR A 1 91 ? 0.482 23.653 -4.244 1.00 89.81 91 THR A C 1
ATOM 680 O O . THR A 1 91 ? -0.289 24.613 -4.244 1.00 89.81 91 THR A O 1
ATOM 683 N N . CYS A 1 92 ? 0.106 22.435 -3.860 1.00 85.81 92 CYS A N 1
ATOM 684 C CA . CYS A 1 92 ? -1.228 22.081 -3.394 1.00 85.81 92 CYS A CA 1
ATOM 685 C C . CYS A 1 92 ? -1.197 21.798 -1.884 1.00 85.81 92 CYS A C 1
ATOM 687 O O . CYS A 1 92 ? -0.369 20.997 -1.440 1.00 85.81 92 CYS A O 1
ATOM 689 N N . PRO A 1 93 ? -2.102 22.394 -1.084 1.00 87.06 93 PRO A N 1
ATOM 690 C CA . PRO A 1 93 ? -2.178 22.094 0.338 1.00 87.06 93 PRO A CA 1
ATOM 691 C C . PRO A 1 93 ? -2.647 20.653 0.561 1.00 87.06 93 PRO A C 1
ATOM 693 O O . PRO A 1 93 ? -3.493 20.136 -0.175 1.00 87.06 93 PRO A O 1
ATOM 696 N N . GLY A 1 94 ? -2.115 20.022 1.606 1.00 83.38 94 GLY A N 1
ATOM 697 C CA . GLY A 1 94 ? -2.566 18.704 2.039 1.00 83.38 94 GLY A CA 1
ATOM 698 C C . GLY A 1 94 ? -4.005 18.739 2.536 1.00 83.38 94 GLY A C 1
ATOM 699 O O . GLY A 1 94 ? -4.426 19.695 3.189 1.00 83.38 94 GLY A O 1
ATOM 700 N N . GLN A 1 95 ? -4.757 17.687 2.236 1.00 82.50 95 GLN A N 1
ATOM 701 C CA . GLN A 1 95 ? -6.141 17.538 2.657 1.00 82.50 95 GLN A CA 1
ATOM 702 C C . GLN A 1 95 ? -6.296 16.436 3.704 1.00 82.50 95 GLN A C 1
ATOM 704 O O . GLN A 1 95 ? -5.707 15.357 3.577 1.00 82.50 95 GLN A O 1
ATOM 709 N N . PRO A 1 96 ? -7.127 16.656 4.735 1.00 82.25 96 PRO A N 1
ATOM 710 C CA . PRO A 1 96 ? -7.384 15.634 5.732 1.00 82.25 96 PRO A CA 1
ATOM 711 C C . PRO A 1 96 ? -8.078 14.424 5.093 1.00 82.25 96 PRO A C 1
ATOM 713 O O . PRO A 1 96 ? -8.953 14.549 4.234 1.00 82.25 96 PRO A O 1
ATOM 716 N N . ILE A 1 97 ? -7.725 13.226 5.567 1.00 81.94 97 ILE A N 1
ATOM 717 C CA . ILE A 1 97 ? -8.195 11.941 5.015 1.00 81.94 97 ILE A CA 1
ATOM 718 C C . ILE A 1 97 ? -9.726 11.906 4.881 1.00 81.94 97 ILE A C 1
ATOM 720 O O . ILE A 1 97 ? -10.249 11.407 3.885 1.00 81.94 97 ILE A O 1
ATOM 724 N N . CYS A 1 98 ? -10.449 12.470 5.849 1.00 81.94 98 CYS A N 1
ATOM 725 C CA . CYS A 1 98 ? -11.909 12.458 5.858 1.00 81.94 98 CYS A CA 1
ATOM 726 C C . CYS A 1 98 ? -12.548 13.254 4.707 1.00 81.94 98 CYS A C 1
ATOM 728 O O . CYS A 1 98 ? -13.629 12.879 4.265 1.00 81.94 98 CYS A O 1
ATOM 730 N N . GLU A 1 99 ? -11.887 14.291 4.184 1.00 81.56 99 GLU A N 1
ATOM 731 C CA . GLU A 1 99 ? -12.383 15.083 3.045 1.00 81.56 99 GLU A CA 1
ATOM 732 C C . GLU A 1 99 ? -12.079 14.411 1.700 1.00 81.56 99 GLU A C 1
ATOM 734 O O . GLU A 1 99 ? -12.851 14.526 0.749 1.00 81.56 99 GLU A O 1
ATOM 739 N N . THR A 1 100 ? -10.998 13.627 1.634 1.00 82.38 100 THR A N 1
ATOM 740 C CA . THR A 1 100 ? -10.634 12.864 0.425 1.00 82.38 100 THR A CA 1
ATOM 741 C C . THR A 1 100 ? -11.542 11.649 0.179 1.00 82.38 100 THR A C 1
ATOM 743 O O . THR A 1 100 ? -11.602 11.111 -0.929 1.00 82.38 100 THR A O 1
ATOM 746 N N . LEU A 1 101 ? -12.283 11.197 1.197 1.00 83.69 101 LEU A N 1
ATOM 747 C CA . LEU A 1 101 ? -13.204 10.064 1.109 1.00 83.69 101 LEU A CA 1
ATOM 748 C C . LEU A 1 101 ? -14.588 10.509 0.617 1.00 83.69 101 LEU A C 1
ATOM 750 O O . LEU A 1 101 ? -15.537 10.602 1.388 1.00 83.69 101 LEU A O 1
ATOM 754 N N . GLN A 1 102 ? -14.740 10.689 -0.695 1.00 79.50 102 GLN A N 1
ATOM 755 C CA . GLN A 1 102 ? -16.022 11.082 -1.309 1.00 79.50 102 GLN A CA 1
ATOM 756 C C . GLN A 1 102 ? -17.084 9.960 -1.378 1.00 79.50 102 GLN A C 1
ATOM 758 O O . GLN A 1 102 ? -18.109 10.099 -2.042 1.00 79.50 102 GLN A O 1
ATOM 763 N N . CYS A 1 103 ? -16.863 8.822 -0.713 1.00 82.50 103 CYS A N 1
ATOM 764 C CA . CYS A 1 103 ? -17.816 7.713 -0.689 1.00 82.50 103 CYS A CA 1
ATOM 765 C C . CYS A 1 103 ? -18.755 7.827 0.529 1.00 82.50 103 CYS A C 1
ATOM 767 O O . CYS A 1 103 ? -18.307 8.058 1.650 1.00 82.50 103 CYS A O 1
ATOM 769 N N . ASN A 1 104 ? -20.057 7.579 0.350 1.00 81.88 104 ASN A N 1
ATOM 770 C CA . ASN A 1 104 ? -20.982 7.478 1.490 1.00 81.88 104 ASN A CA 1
ATOM 771 C C . ASN A 1 104 ? -20.875 6.114 2.190 1.00 81.88 104 ASN A C 1
ATOM 773 O O . ASN A 1 104 ? -20.856 6.045 3.414 1.00 81.88 104 ASN A O 1
ATOM 777 N N . VAL A 1 105 ? -20.743 5.029 1.417 1.00 81.19 105 VAL A N 1
ATOM 778 C CA . VAL A 1 105 ? -20.577 3.662 1.933 1.00 81.19 105 VAL A CA 1
ATOM 779 C C . VAL A 1 105 ? -19.452 2.974 1.162 1.00 81.19 105 VAL A C 1
ATOM 781 O O . VAL A 1 105 ? -19.649 2.485 0.054 1.00 81.19 105 VAL A O 1
ATOM 784 N N . CYS A 1 106 ? -18.251 2.939 1.737 1.00 87.25 106 CYS A N 1
ATOM 785 C CA . CYS A 1 106 ? -17.156 2.11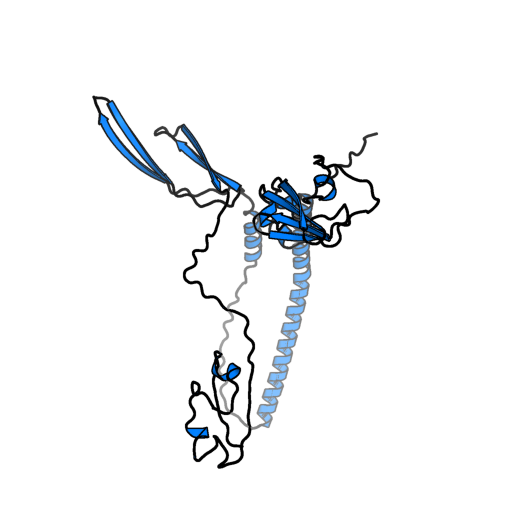8 1.226 1.00 87.25 106 CYS A CA 1
ATOM 786 C C . CYS A 1 106 ? -16.270 1.610 2.365 1.00 87.25 106 CYS A C 1
ATOM 788 O O . CYS A 1 106 ? -16.209 2.217 3.435 1.00 87.25 106 CYS A O 1
ATOM 790 N N . TRP A 1 107 ? -15.547 0.512 2.129 1.00 85.94 107 TRP A N 1
ATOM 791 C CA . TRP A 1 107 ? -14.690 -0.119 3.141 1.00 85.94 107 TRP A CA 1
ATOM 792 C C . TRP A 1 107 ? -13.686 0.852 3.762 1.00 85.94 107 TRP A C 1
ATOM 794 O O . TRP A 1 107 ? -13.509 0.854 4.976 1.00 85.94 107 TRP A O 1
ATOM 804 N N . LYS A 1 108 ? -13.098 1.741 2.951 1.00 83.94 108 LYS A N 1
ATOM 805 C CA . LYS A 1 108 ? -12.168 2.771 3.433 1.00 83.94 108 LYS A CA 1
ATOM 806 C C . LYS A 1 108 ? -12.815 3.671 4.492 1.00 83.94 108 LYS A C 1
ATOM 808 O O . LYS A 1 108 ? -12.194 3.918 5.517 1.00 83.94 108 LYS A O 1
ATOM 813 N N . LYS A 1 109 ? -14.064 4.105 4.294 1.00 87.44 109 LYS A N 1
ATOM 814 C CA . LYS A 1 109 ? -14.801 4.910 5.282 1.00 87.44 109 LYS A CA 1
ATOM 815 C C . LYS A 1 109 ? -15.224 4.082 6.499 1.00 87.44 109 LYS A C 1
ATOM 817 O O . LYS A 1 109 ? -15.150 4.579 7.614 1.00 87.44 109 LYS A O 1
ATOM 822 N N . VAL A 1 110 ? -15.592 2.810 6.322 1.00 86.31 110 VAL A N 1
ATOM 823 C CA . VAL A 1 110 ? -15.952 1.908 7.438 1.00 86.31 110 VAL A CA 1
ATOM 824 C C . VAL A 1 110 ? -14.777 1.669 8.392 1.00 86.31 110 VAL A C 1
ATOM 826 O O . VAL A 1 110 ? -14.969 1.684 9.603 1.00 86.31 110 VAL A O 1
ATOM 829 N N . TYR A 1 111 ? -13.559 1.502 7.870 1.00 84.81 111 TYR A N 1
ATOM 830 C CA . TYR A 1 111 ? -12.361 1.340 8.703 1.00 84.81 111 TYR A CA 1
ATOM 831 C C . TYR A 1 111 ? -11.906 2.638 9.390 1.00 84.81 111 TYR A C 1
ATOM 833 O O . TYR A 1 111 ? -11.210 2.576 10.399 1.00 84.81 111 TYR A O 1
ATOM 841 N N . ASN A 1 112 ? -12.319 3.803 8.886 1.00 83.94 112 ASN A N 1
ATOM 842 C CA . ASN A 1 112 ? -11.975 5.112 9.440 1.00 83.94 112 ASN A CA 1
ATOM 843 C C . ASN A 1 112 ? -13.178 5.726 10.174 1.00 83.94 112 ASN A C 1
ATOM 845 O O . ASN A 1 112 ? -13.777 6.698 9.714 1.00 83.94 112 ASN A O 1
ATOM 849 N N . ILE A 1 113 ? -13.526 5.167 11.339 1.00 83.44 113 ILE A N 1
ATOM 850 C CA . ILE A 1 113 ? -14.706 5.584 12.124 1.00 83.44 113 ILE A CA 1
ATOM 851 C C . ILE A 1 113 ? -14.652 7.056 12.571 1.00 83.44 113 ILE A C 1
ATOM 853 O O . ILE A 1 113 ? -15.687 7.677 12.786 1.00 83.44 113 ILE A O 1
ATOM 857 N N . GLN A 1 114 ? -13.449 7.634 12.666 1.00 81.88 114 GLN A N 1
ATOM 858 C CA . GLN A 1 114 ? -13.236 9.050 12.992 1.00 81.88 114 GLN A CA 1
ATOM 859 C C . GLN A 1 114 ? -13.785 10.003 11.918 1.00 81.88 114 GLN A C 1
ATOM 861 O O . GLN A 1 114 ? -14.062 11.158 12.218 1.00 81.88 114 GLN A O 1
ATOM 866 N N . CYS A 1 115 ? -13.970 9.519 10.685 1.00 86.50 115 CYS A N 1
ATOM 867 C CA . CYS A 1 115 ? -14.506 10.300 9.571 1.00 86.50 115 CYS A CA 1
ATOM 868 C C . CYS A 1 115 ? -16.033 10.218 9.444 1.00 86.50 115 CYS A C 1
ATOM 870 O O . CYS A 1 115 ? -16.593 10.680 8.449 1.00 86.50 115 CYS A O 1
ATOM 872 N N . TRP A 1 116 ? -16.717 9.577 10.392 1.00 87.56 116 TRP A N 1
ATOM 873 C CA . TRP A 1 116 ? -18.165 9.444 10.342 1.00 87.56 116 TRP A CA 1
ATOM 874 C C . TRP A 1 116 ? -18.838 10.693 10.883 1.00 87.56 116 TRP A C 1
ATOM 876 O O . TRP A 1 116 ? -18.451 11.252 11.909 1.00 87.56 116 TRP A O 1
ATOM 886 N N . THR A 1 117 ? -19.904 11.103 10.211 1.00 89.50 117 THR A N 1
ATOM 887 C CA . THR A 1 117 ? -20.770 12.157 10.734 1.00 89.50 117 THR A CA 1
ATOM 888 C C . THR A 1 117 ? -21.539 11.650 11.957 1.00 89.50 117 THR A C 1
ATOM 890 O O . THR A 1 117 ? -21.822 10.456 12.087 1.00 89.50 117 THR A O 1
ATOM 893 N N . ALA A 1 118 ? -21.947 12.555 12.850 1.00 88.81 118 ALA A N 1
ATOM 894 C CA . ALA A 1 118 ? -22.745 12.188 14.025 1.00 88.81 118 ALA A CA 1
ATOM 895 C C . ALA A 1 118 ? -24.038 11.432 13.650 1.00 88.81 118 ALA A C 1
ATOM 897 O O . ALA A 1 118 ? -24.470 10.539 14.379 1.00 88.81 118 ALA A O 1
ATOM 898 N N . LEU A 1 119 ? -24.621 11.748 12.486 1.00 89.00 119 LEU A N 1
ATOM 899 C CA . LEU A 1 119 ? -25.795 11.061 11.953 1.00 89.00 119 LEU A CA 1
ATOM 900 C C . LEU A 1 119 ? -25.481 9.615 11.549 1.00 89.00 119 LEU A C 1
ATOM 902 O O . LEU A 1 119 ? -26.254 8.719 11.873 1.00 89.00 119 LEU A O 1
ATOM 906 N N . GLU A 1 120 ? -24.352 9.372 10.880 1.00 88.44 120 GLU A N 1
ATOM 907 C CA . GLU A 1 120 ? -23.913 8.023 10.497 1.00 88.44 120 GLU A CA 1
ATOM 908 C C . GLU A 1 120 ? -23.602 7.167 11.728 1.00 88.44 120 GLU A C 1
ATOM 910 O O . GLU A 1 120 ? -24.006 6.004 11.797 1.00 88.44 120 GLU A O 1
ATOM 915 N N . ILE A 1 121 ? -22.962 7.758 12.742 1.00 89.00 121 ILE A N 1
ATOM 916 C CA . ILE A 1 121 ? -22.714 7.094 14.026 1.00 89.00 121 ILE A CA 1
ATOM 917 C C . ILE A 1 121 ? -24.048 6.709 14.678 1.00 89.00 121 ILE A C 1
ATOM 919 O O . ILE A 1 121 ? -24.249 5.540 15.011 1.00 89.00 121 ILE A O 1
ATOM 923 N N . ALA A 1 122 ? -24.990 7.649 14.795 1.00 90.19 122 ALA A N 1
ATOM 924 C CA . ALA A 1 122 ? -26.305 7.382 15.374 1.00 90.19 122 ALA A CA 1
ATOM 925 C C . ALA A 1 122 ? -27.084 6.316 14.583 1.00 90.19 122 ALA A C 1
ATOM 927 O O . ALA A 1 122 ? -27.623 5.379 15.174 1.00 90.19 122 ALA A O 1
ATOM 928 N N . ALA A 1 123 ? -27.096 6.405 13.251 1.00 90.06 123 ALA A N 1
ATOM 929 C CA . ALA A 1 123 ? -27.755 5.438 12.380 1.00 90.06 123 ALA A CA 1
ATOM 930 C C . ALA A 1 123 ? -27.164 4.030 12.541 1.00 90.06 123 ALA A C 1
ATOM 932 O O . ALA A 1 123 ? -27.910 3.055 12.625 1.00 90.06 123 ALA A O 1
ATOM 933 N N . SER A 1 124 ? -25.839 3.912 12.650 1.00 88.69 124 SER A N 1
ATOM 934 C CA . SER A 1 124 ? -25.183 2.620 12.864 1.00 88.69 124 SER A CA 1
ATOM 935 C C . SER A 1 124 ? -25.488 2.009 14.229 1.00 88.69 124 SER A C 1
ATOM 937 O O . SER A 1 124 ? -25.711 0.802 14.318 1.00 88.69 124 SER A O 1
ATOM 939 N N . LEU A 1 125 ? -25.582 2.836 15.276 1.00 90.75 125 LEU A N 1
ATOM 940 C CA . LEU A 1 125 ? -25.972 2.399 16.613 1.00 90.75 125 LEU A CA 1
ATOM 941 C C . LEU A 1 125 ? -27.415 1.876 16.605 1.00 90.75 125 LEU A C 1
ATOM 943 O O . LEU A 1 125 ? -27.693 0.803 17.140 1.00 90.75 125 LEU A O 1
ATOM 947 N N . ILE A 1 126 ? -28.326 2.599 15.948 1.00 92.94 126 ILE A N 1
ATOM 948 C CA . ILE A 1 126 ? -29.727 2.193 15.796 1.00 92.94 126 ILE A CA 1
ATOM 949 C C . ILE A 1 126 ? -29.819 0.878 15.017 1.00 92.94 126 ILE A C 1
ATOM 951 O O . ILE A 1 126 ? -30.510 -0.041 15.455 1.00 92.94 126 ILE A O 1
ATOM 955 N N . LEU A 1 127 ? -29.092 0.754 13.903 1.00 92.50 127 LEU A N 1
ATOM 956 C CA . LEU A 1 127 ? -29.045 -0.470 13.101 1.00 92.50 127 LEU A CA 1
ATOM 957 C C . LEU A 1 127 ? -28.510 -1.655 13.920 1.00 92.50 127 LEU A C 1
ATOM 959 O O . LEU A 1 127 ? -29.050 -2.759 13.844 1.00 92.50 127 LEU A O 1
ATOM 963 N N . PHE A 1 128 ? -27.479 -1.428 14.735 1.00 90.38 128 PHE A N 1
ATOM 964 C CA . PHE A 1 128 ? -26.907 -2.444 15.613 1.00 90.38 128 PHE A CA 1
ATOM 965 C C . PHE A 1 128 ? -27.916 -2.921 16.667 1.00 90.38 128 PHE A C 1
ATOM 967 O O . PHE A 1 128 ? -28.107 -4.127 16.839 1.00 90.38 128 PHE A O 1
ATOM 974 N N . ILE A 1 129 ? -28.623 -1.995 17.321 1.00 90.81 129 ILE A N 1
ATOM 975 C CA . ILE A 1 129 ? -29.670 -2.317 18.301 1.00 90.81 129 ILE A CA 1
ATOM 976 C C . ILE A 1 129 ? -30.833 -3.056 17.625 1.00 90.81 129 ILE A C 1
ATOM 978 O O . ILE A 1 129 ? -31.275 -4.092 18.124 1.00 90.81 129 ILE A O 1
ATOM 982 N N . ALA A 1 130 ? -31.298 -2.580 16.467 1.00 93.81 130 ALA A N 1
ATOM 983 C CA . ALA A 1 130 ? -32.367 -3.217 15.701 1.00 93.81 130 ALA A CA 1
ATOM 984 C C . ALA A 1 130 ? -31.991 -4.644 15.269 1.00 93.81 130 ALA A C 1
ATOM 986 O O . ALA A 1 130 ? -32.800 -5.561 15.405 1.00 93.81 130 ALA A O 1
ATOM 987 N N . SER A 1 131 ? -30.748 -4.855 14.825 1.00 91.38 131 SER A N 1
ATOM 988 C CA . SER A 1 131 ? -30.210 -6.176 14.481 1.00 91.38 131 SER A CA 1
ATOM 989 C C . SER A 1 131 ? -30.170 -7.114 15.691 1.00 91.38 131 SER A C 1
ATOM 991 O O . SER A 1 131 ? -30.609 -8.262 15.601 1.00 91.38 131 SER A O 1
ATOM 993 N N . MET A 1 132 ? -29.733 -6.623 16.856 1.00 87.44 132 MET A N 1
ATOM 994 C CA . MET A 1 132 ? -29.737 -7.404 18.099 1.00 87.44 132 MET A CA 1
ATOM 995 C C . MET A 1 132 ? -31.152 -7.799 18.534 1.00 87.44 132 MET A C 1
ATOM 997 O O . MET A 1 132 ? -31.379 -8.951 18.916 1.00 87.44 132 MET A O 1
ATOM 1001 N N . LEU A 1 133 ? -32.119 -6.882 18.434 1.00 90.75 133 LEU A N 1
ATOM 1002 C CA . LEU A 1 133 ? -33.525 -7.174 18.715 1.00 90.75 133 LEU A CA 1
ATOM 1003 C C . LEU A 1 133 ? -34.080 -8.208 17.731 1.00 90.75 133 LEU A C 1
ATOM 1005 O O . LEU A 1 133 ? -34.650 -9.209 18.164 1.00 90.75 133 LEU A O 1
ATOM 1009 N N . LEU A 1 134 ? -33.853 -8.026 16.427 1.00 91.19 134 LEU A N 1
ATOM 1010 C CA . LEU A 1 134 ? -34.280 -8.965 15.390 1.00 91.19 134 LEU A CA 1
ATOM 1011 C C . LEU A 1 134 ? -33.706 -10.364 15.639 1.00 91.19 134 LEU A C 1
ATOM 1013 O O . LEU A 1 134 ? -34.447 -11.345 15.648 1.00 91.19 134 LEU A O 1
ATOM 1017 N N . LEU A 1 135 ? -32.406 -10.467 15.927 1.00 88.94 135 LEU A N 1
ATOM 1018 C CA . LEU A 1 135 ? -31.763 -11.735 16.259 1.00 88.94 135 LEU A CA 1
ATOM 1019 C C . LEU A 1 135 ? -32.399 -12.374 17.500 1.00 88.94 135 LEU A C 1
ATOM 1021 O O . LEU A 1 135 ? -32.629 -13.589 17.528 1.00 88.94 135 LEU A O 1
ATOM 1025 N N . HIS A 1 136 ? -32.737 -11.574 18.514 1.00 85.56 136 HIS A N 1
ATOM 1026 C CA . HIS A 1 136 ? -33.414 -12.073 19.703 1.00 85.56 136 HIS A CA 1
ATOM 1027 C C . HIS A 1 136 ? -34.812 -12.630 19.385 1.00 85.56 136 HIS A C 1
ATOM 1029 O O . HIS A 1 136 ? -35.138 -13.722 19.866 1.00 85.56 136 HIS A O 1
ATOM 1035 N N . PHE A 1 137 ? -35.589 -11.948 18.537 1.00 86.12 137 PHE A N 1
ATOM 1036 C CA . PHE A 1 137 ? -36.908 -12.396 18.071 1.00 86.12 137 PHE A CA 1
ATOM 1037 C C . PHE A 1 137 ? -36.841 -13.623 17.154 1.00 86.12 137 PHE A C 1
ATOM 1039 O O . PHE A 1 137 ? -37.698 -14.500 17.241 1.00 86.12 137 PHE A O 1
ATOM 1046 N N . CYS A 1 138 ? -35.806 -13.750 16.321 1.00 87.88 138 CYS A N 1
ATOM 1047 C CA . CYS A 1 138 ? -35.622 -14.918 15.458 1.00 87.88 138 CYS A CA 1
ATOM 1048 C C . CYS A 1 138 ? -35.057 -16.134 16.213 1.00 87.88 138 CYS A C 1
ATOM 1050 O O . CYS A 1 138 ? -35.271 -17.277 15.807 1.00 87.88 138 CYS A O 1
ATOM 1052 N N . THR A 1 139 ? -34.366 -15.930 17.339 1.00 88.81 139 THR A N 1
ATOM 1053 C CA . THR A 1 139 ? -33.803 -17.010 18.168 1.00 88.81 139 THR A CA 1
ATOM 1054 C C . THR A 1 139 ? -34.807 -18.121 18.540 1.00 88.81 139 THR A C 1
ATOM 1056 O O . THR A 1 139 ? -34.434 -19.291 18.422 1.00 88.81 139 THR A O 1
ATOM 1059 N N . PRO A 1 140 ? -36.048 -17.854 19.003 1.00 88.31 140 PRO A N 1
ATOM 1060 C CA . PRO A 1 140 ? -37.024 -18.914 19.270 1.00 88.31 140 PRO A CA 1
ATOM 1061 C C . PRO A 1 140 ? -37.394 -19.713 18.016 1.00 88.31 140 PRO A C 1
ATOM 1063 O O . PRO A 1 140 ? -37.486 -20.937 18.100 1.00 88.31 140 PRO A O 1
ATOM 1066 N N . VAL A 1 141 ? -37.524 -19.058 16.858 1.00 89.19 141 VAL A N 1
ATOM 1067 C CA . VAL A 1 141 ? -37.829 -19.718 15.579 1.00 89.19 141 VAL A CA 1
ATOM 1068 C C . VAL A 1 141 ? -36.684 -20.643 15.174 1.00 89.19 141 VAL A C 1
ATOM 1070 O O . VAL A 1 141 ? -36.903 -21.826 14.924 1.00 89.19 141 VAL A O 1
ATOM 1073 N N . PHE A 1 142 ? -35.441 -20.157 15.213 1.00 86.25 142 PHE A N 1
ATOM 1074 C CA . PHE A 1 142 ? -34.268 -20.988 14.931 1.00 86.25 142 PHE A CA 1
ATOM 1075 C C . PHE A 1 142 ? -34.115 -22.144 15.925 1.00 86.25 142 PHE A C 1
ATOM 1077 O O . PHE A 1 142 ? -33.735 -23.247 15.534 1.00 86.25 142 PHE A O 1
ATOM 1084 N N . ARG A 1 143 ? -34.454 -21.942 17.206 1.00 89.00 143 ARG A N 1
ATOM 1085 C CA . ARG A 1 143 ? -34.476 -23.030 18.197 1.00 89.00 143 ARG A CA 1
ATOM 1086 C C . ARG A 1 143 ? -35.546 -24.069 17.890 1.00 89.00 143 ARG A C 1
ATOM 1088 O O . ARG A 1 143 ? -35.271 -25.255 18.062 1.00 89.00 143 ARG A O 1
ATOM 1095 N N . LEU A 1 144 ? -36.727 -23.645 17.445 1.00 89.88 144 LEU A N 1
ATOM 1096 C CA . LEU A 1 144 ? -37.802 -24.547 17.044 1.00 89.88 144 LEU A CA 1
ATOM 1097 C C . LEU A 1 144 ? -37.383 -25.369 15.821 1.00 89.88 144 LEU A C 1
ATOM 1099 O O . LEU A 1 144 ? -37.433 -26.594 15.877 1.00 89.88 144 LEU A O 1
ATOM 1103 N N . LEU A 1 145 ? -36.880 -24.715 14.770 1.00 89.06 145 LEU A N 1
ATOM 1104 C CA . LEU A 1 145 ? -36.366 -25.378 13.567 1.00 89.06 145 LEU A CA 1
ATOM 1105 C C . LEU A 1 145 ? -35.247 -26.370 13.902 1.00 89.06 145 LEU A C 1
ATOM 1107 O O . LEU A 1 145 ? -35.275 -27.512 13.450 1.00 89.06 145 LEU A O 1
ATOM 1111 N N . TYR A 1 146 ? -34.303 -25.977 14.761 1.00 91.00 146 TYR A N 1
ATOM 1112 C CA . TYR A 1 146 ? -33.242 -26.864 15.236 1.00 91.00 146 TYR A CA 1
ATOM 1113 C C . TYR A 1 146 ? -33.795 -28.067 16.012 1.00 91.00 146 TYR A C 1
ATOM 1115 O O . TYR A 1 146 ? -33.330 -29.194 15.836 1.00 91.00 146 TYR A O 1
ATOM 1123 N N . TRP A 1 147 ? -34.797 -27.855 16.870 1.00 92.38 147 TRP A N 1
ATOM 1124 C CA . TRP A 1 147 ? -35.422 -28.929 17.638 1.00 92.38 147 TRP A CA 1
ATOM 1125 C C . TRP A 1 147 ? -36.172 -29.917 16.736 1.00 92.38 147 TRP A C 1
ATOM 1127 O O . TRP A 1 147 ? -35.984 -31.127 16.880 1.00 92.38 147 TRP A O 1
ATOM 1137 N N . VAL A 1 148 ? -36.945 -29.415 15.768 1.00 91.00 148 VAL A N 1
ATOM 1138 C CA . VAL A 1 148 ? -37.653 -30.225 14.763 1.00 91.00 148 VAL A CA 1
ATOM 1139 C C . VAL A 1 148 ? -36.660 -30.993 13.892 1.00 91.00 148 VAL A C 1
ATOM 1141 O O . VAL A 1 148 ? -36.771 -32.211 13.771 1.00 91.00 148 VAL A O 1
ATOM 1144 N N . GLY A 1 149 ? -35.629 -30.325 13.367 1.00 90.12 149 GLY A N 1
ATOM 1145 C CA . GLY A 1 149 ? -34.577 -30.964 12.572 1.00 90.12 149 GLY A CA 1
ATOM 1146 C C . GLY A 1 149 ? -33.859 -32.069 13.347 1.00 90.12 149 GLY A C 1
ATOM 1147 O O . GLY A 1 149 ? -33.674 -33.175 12.842 1.00 90.12 149 GLY A O 1
ATOM 1148 N N . ARG A 1 150 ? -33.541 -31.833 14.625 1.00 91.81 150 ARG A N 1
ATOM 1149 C CA . ARG A 1 150 ? -32.937 -32.854 15.491 1.00 91.81 150 ARG A CA 1
ATOM 1150 C C . ARG A 1 150 ? -33.861 -34.054 15.703 1.00 91.81 150 ARG A C 1
ATOM 1152 O O . ARG A 1 150 ? -33.372 -35.182 15.747 1.00 91.81 150 ARG A O 1
ATOM 1159 N N . LYS A 1 151 ? -35.173 -33.837 15.840 1.00 91.00 151 LYS A N 1
ATOM 1160 C CA . LYS A 1 151 ? -36.158 -34.924 15.948 1.00 91.00 151 LYS A CA 1
ATOM 1161 C C . LYS A 1 151 ? -36.237 -35.732 14.657 1.00 91.00 151 LYS A C 1
ATOM 1163 O O . LYS A 1 151 ? -36.137 -36.951 14.746 1.00 91.00 151 LYS A O 1
ATOM 1168 N N . LEU A 1 152 ? -36.299 -35.071 13.500 1.00 91.19 152 LEU A N 1
ATOM 1169 C CA . LEU A 1 152 ? -36.304 -35.713 12.180 1.00 91.19 152 LEU A CA 1
ATOM 1170 C C . LEU A 1 152 ? -35.052 -36.568 11.942 1.00 91.19 152 LEU A C 1
ATOM 1172 O O . LEU A 1 152 ? -35.154 -37.722 11.527 1.00 91.19 152 LEU A O 1
ATOM 1176 N N . ILE A 1 153 ? -33.867 -36.045 12.272 1.00 92.06 153 ILE A N 1
ATOM 1177 C CA . ILE A 1 153 ? -32.607 -36.797 12.170 1.00 92.06 153 ILE A CA 1
ATOM 1178 C C . ILE A 1 153 ? -32.634 -38.019 13.093 1.00 92.06 153 ILE A C 1
ATOM 1180 O O . ILE A 1 153 ? -32.244 -39.113 12.691 1.00 92.06 153 ILE A O 1
ATOM 1184 N N . HIS A 1 154 ? -33.123 -37.866 14.327 1.00 90.44 154 HIS A N 1
ATOM 1185 C CA . HIS A 1 154 ? -33.186 -38.974 15.276 1.00 90.44 154 HIS A CA 1
ATOM 1186 C C . HIS A 1 154 ? -34.189 -40.055 14.841 1.00 90.44 154 HIS A C 1
ATOM 1188 O O . HIS A 1 154 ? -33.907 -41.242 15.000 1.00 90.44 154 HIS A O 1
ATOM 1194 N N . THR A 1 155 ? -35.330 -39.670 14.258 1.00 89.62 155 THR A N 1
ATOM 1195 C CA . THR A 1 155 ? -36.302 -40.617 13.693 1.00 89.62 155 THR A CA 1
ATOM 1196 C C . THR A 1 155 ? -35.746 -41.326 12.465 1.00 89.62 155 THR A C 1
ATOM 1198 O O . THR A 1 155 ? -35.841 -42.547 12.392 1.00 89.62 155 THR A O 1
ATOM 1201 N N . LEU A 1 156 ? -35.083 -40.610 11.550 1.00 89.88 156 LEU A N 1
ATOM 1202 C CA . LEU A 1 156 ? -34.422 -41.210 10.386 1.00 89.88 156 LEU A CA 1
ATOM 1203 C C . LEU A 1 156 ? -33.335 -42.200 10.809 1.00 89.88 156 LEU A C 1
ATOM 1205 O O . LEU A 1 156 ? -33.282 -43.315 10.300 1.00 89.88 156 LEU A O 1
ATOM 1209 N N . HIS A 1 157 ? -32.512 -41.834 11.793 1.00 90.69 157 HIS A N 1
ATOM 1210 C CA . HIS A 1 157 ? -31.483 -42.718 12.331 1.00 90.69 157 HIS A CA 1
ATOM 1211 C C . HIS A 1 157 ? -32.086 -43.955 13.019 1.00 90.69 157 HIS A C 1
ATOM 1213 O O . HIS A 1 157 ? -31.564 -45.060 12.874 1.00 90.69 157 HIS A O 1
ATOM 1219 N N . ALA A 1 158 ? -33.204 -43.805 13.738 1.00 89.50 158 ALA A N 1
ATOM 1220 C CA . ALA A 1 158 ? -33.921 -44.931 14.335 1.00 89.50 158 ALA A CA 1
ATOM 1221 C C . ALA A 1 158 ? -34.499 -45.879 13.269 1.00 89.50 158 ALA A C 1
ATOM 1223 O O . ALA A 1 158 ? -34.346 -47.094 13.398 1.00 89.50 158 ALA A O 1
ATOM 1224 N N . ILE A 1 159 ? -35.090 -45.336 12.199 1.00 90.31 159 ILE A N 1
ATOM 1225 C CA . ILE A 1 159 ? -35.610 -46.111 11.062 1.00 90.31 159 ILE A CA 1
ATOM 1226 C C . ILE A 1 159 ? -34.465 -46.844 10.355 1.00 90.31 159 ILE A C 1
ATOM 1228 O O . ILE A 1 159 ? -34.530 -48.060 10.199 1.00 90.31 159 ILE A O 1
ATOM 1232 N N . MET A 1 160 ? -33.375 -46.148 10.017 1.00 89.06 160 MET A N 1
ATOM 1233 C CA . MET A 1 160 ? -32.170 -46.745 9.424 1.00 89.06 160 MET A CA 1
ATOM 1234 C C . MET A 1 160 ? -31.609 -47.878 10.287 1.00 89.06 160 MET A C 1
ATOM 1236 O O . MET A 1 160 ? -31.294 -48.952 9.780 1.00 89.06 160 MET A O 1
ATOM 1240 N N . ARG A 1 161 ? -31.530 -47.682 11.610 1.00 88.75 161 ARG A N 1
ATOM 1241 C CA . ARG A 1 161 ? -31.068 -48.717 12.543 1.00 88.75 161 ARG A CA 1
ATOM 1242 C C . ARG A 1 161 ? -32.019 -49.915 12.584 1.00 88.75 161 ARG A C 1
ATOM 1244 O O . ARG A 1 161 ? -31.546 -51.047 12.633 1.00 88.75 161 ARG A O 1
ATOM 1251 N N . ALA A 1 162 ? -33.331 -49.688 12.544 1.00 87.12 162 ALA A N 1
ATOM 1252 C CA . ALA A 1 162 ? -34.328 -50.755 12.500 1.00 87.12 162 ALA A CA 1
ATOM 1253 C C . ALA A 1 162 ? -34.243 -51.563 11.193 1.00 87.12 162 ALA A C 1
ATOM 1255 O O . ALA A 1 162 ? -34.260 -52.793 11.238 1.00 87.12 162 ALA A O 1
ATOM 1256 N N . VAL A 1 163 ? -34.071 -50.888 10.052 1.00 87.44 163 VAL A N 1
ATOM 1257 C CA . VAL A 1 163 ? -33.848 -51.525 8.745 1.00 87.44 163 VAL A CA 1
ATOM 1258 C C . VAL A 1 163 ? -32.554 -52.338 8.764 1.00 87.44 163 VAL A C 1
ATOM 1260 O O . VAL A 1 163 ? -32.583 -53.521 8.443 1.00 87.44 163 VAL A O 1
ATOM 1263 N N . LEU A 1 164 ? -31.442 -51.770 9.245 1.00 83.75 164 LEU A N 1
ATOM 1264 C CA . LEU A 1 164 ? -30.162 -52.477 9.380 1.00 83.75 164 LEU A CA 1
ATOM 1265 C C . LEU A 1 164 ? -30.261 -53.714 10.283 1.00 83.75 164 LEU A C 1
ATOM 1267 O O . LEU A 1 164 ? -29.686 -54.751 9.961 1.00 83.75 164 LEU A O 1
ATOM 1271 N N . LEU A 1 165 ? -30.995 -53.638 11.398 1.00 81.56 165 LEU A N 1
ATOM 1272 C CA . LEU A 1 165 ? -31.222 -54.780 12.290 1.00 81.56 165 LEU A CA 1
ATOM 1273 C C . LEU A 1 165 ? -32.080 -55.866 11.626 1.00 81.56 165 LEU A C 1
ATOM 1275 O O . LEU A 1 165 ? -31.780 -57.048 11.786 1.00 81.56 165 LEU A O 1
ATOM 1279 N N . LYS A 1 166 ? -33.102 -55.491 10.844 1.00 80.88 166 LYS A N 1
ATOM 1280 C CA . LYS A 1 166 ? -33.892 -56.453 10.060 1.00 80.88 166 LYS A CA 1
ATOM 1281 C C . LYS A 1 166 ? -33.072 -57.090 8.936 1.00 80.88 166 LYS A C 1
ATOM 1283 O O . LYS A 1 166 ? -33.104 -58.309 8.805 1.00 80.88 166 LYS A O 1
ATOM 1288 N N . CYS A 1 167 ? -32.268 -56.317 8.208 1.00 77.38 167 CYS A N 1
ATOM 1289 C CA . CYS A 1 167 ? -31.350 -56.840 7.194 1.00 77.38 167 CYS A CA 1
ATOM 1290 C C . CYS A 1 167 ? -30.298 -57.778 7.805 1.00 77.38 167 CYS A C 1
ATOM 1292 O O . CYS A 1 167 ? -30.023 -58.833 7.236 1.00 77.38 167 CYS A O 1
ATOM 1294 N N . LYS A 1 168 ? -29.764 -57.459 8.995 1.00 70.31 168 LYS A N 1
ATOM 1295 C CA . LYS A 1 168 ? -28.867 -58.353 9.753 1.00 70.31 168 LYS A CA 1
ATOM 1296 C C . LYS A 1 168 ? -29.546 -59.655 10.184 1.00 70.31 168 LYS A C 1
ATOM 1298 O O . LYS A 1 168 ? -28.897 -60.695 10.186 1.00 70.31 168 LYS A O 1
ATOM 1303 N N . LYS A 1 169 ? -30.843 -59.617 10.515 1.00 65.88 169 LYS A N 1
ATOM 1304 C CA . LYS A 1 169 ? -31.628 -60.814 10.863 1.00 65.88 169 LYS A CA 1
ATOM 1305 C C . LYS A 1 169 ? -31.872 -61.724 9.649 1.00 65.88 169 LYS A C 1
ATOM 1307 O O . LYS A 1 169 ? -31.957 -62.931 9.819 1.00 65.88 169 LYS A O 1
ATOM 1312 N N . ILE A 1 170 ? -31.933 -61.151 8.444 1.00 68.25 170 ILE A N 1
ATOM 1313 C CA . ILE A 1 170 ? -32.078 -61.882 7.172 1.00 68.25 170 ILE A CA 1
ATOM 1314 C C . ILE A 1 170 ? -30.729 -62.446 6.681 1.00 68.25 170 ILE A C 1
ATOM 1316 O O . ILE A 1 170 ? -30.694 -63.512 6.083 1.00 68.25 170 ILE A O 1
ATOM 1320 N N . THR A 1 171 ? -29.604 -61.786 6.977 1.00 59.84 171 THR A N 1
ATOM 1321 C CA . THR A 1 171 ? -28.251 -62.201 6.532 1.00 59.84 171 THR A CA 1
ATOM 1322 C C . THR A 1 171 ? -27.523 -63.170 7.477 1.00 59.84 171 THR A C 1
ATOM 1324 O O . THR A 1 171 ? -26.336 -63.429 7.298 1.00 59.84 171 THR A O 1
ATOM 1327 N N . GLY A 1 172 ? -28.215 -63.750 8.465 1.00 53.41 172 GLY A N 1
ATOM 1328 C CA . GLY A 1 172 ? -27.772 -64.980 9.141 1.00 53.41 172 GLY A CA 1
ATOM 1329 C C . GLY A 1 172 ? -26.458 -64.924 9.936 1.00 53.41 172 GLY A C 1
ATOM 1330 O O . GLY A 1 172 ? -25.909 -65.974 10.250 1.00 53.41 172 GLY A O 1
ATOM 1331 N N . LYS A 1 173 ? -25.932 -63.744 10.297 1.00 47.25 173 LYS A N 1
ATOM 1332 C CA . LYS A 1 173 ? -24.744 -63.632 11.167 1.00 47.25 173 LYS A CA 1
ATOM 1333 C C . LYS A 1 173 ? -25.122 -63.183 12.577 1.00 47.25 173 LYS A C 1
ATOM 1335 O O . LYS A 1 173 ? -25.197 -61.991 12.876 1.00 47.25 173 LYS A O 1
ATOM 1340 N N . THR A 1 174 ? -25.345 -64.159 13.451 1.00 48.78 174 THR A N 1
ATOM 1341 C CA . THR A 1 174 ? -25.473 -63.993 14.905 1.00 48.78 174 THR A CA 1
ATOM 1342 C C . THR A 1 174 ? -24.117 -64.105 15.602 1.00 48.78 174 THR A C 1
ATOM 1344 O O . THR A 1 174 ? -23.537 -65.182 15.630 1.00 48.78 174 THR A O 1
ATOM 1347 N N . GLN A 1 175 ? -23.656 -63.013 16.218 1.00 43.12 175 GLN A N 1
ATOM 1348 C CA . GLN A 1 175 ? -22.821 -62.988 17.436 1.00 43.12 175 GLN A CA 1
ATOM 1349 C C . GLN A 1 175 ? -22.787 -61.526 17.927 1.00 43.12 175 GLN A C 1
ATOM 1351 O O . GLN A 1 175 ? -22.402 -60.636 17.178 1.00 43.12 175 GLN A O 1
ATOM 1356 N N . SER A 1 176 ? -23.467 -61.176 19.022 1.00 45.50 176 SER A N 1
ATOM 1357 C CA . SER A 1 176 ? -23.103 -61.352 20.443 1.00 45.50 176 SER A CA 1
ATOM 1358 C C . SER A 1 176 ? -22.526 -60.059 21.049 1.00 45.50 176 SER A C 1
ATOM 1360 O O . SER A 1 176 ? -21.828 -59.308 20.377 1.00 45.50 176 SER A O 1
ATOM 1362 N N . TYR A 1 177 ? -22.829 -59.864 22.337 1.00 43.25 177 TYR A N 1
ATOM 1363 C CA . TYR A 1 177 ? -22.428 -58.804 23.272 1.00 43.25 177 TYR A CA 1
ATOM 1364 C C . TYR A 1 177 ? -23.222 -57.489 23.247 1.00 43.25 177 TYR A C 1
ATOM 1366 O O . TYR A 1 177 ? -22.796 -56.452 22.740 1.00 43.25 177 TYR A O 1
ATOM 1374 N N . GLN A 1 178 ? -24.372 -57.525 23.931 1.00 42.66 178 GLN A N 1
ATOM 1375 C CA . GLN A 1 178 ? -24.890 -56.357 24.639 1.00 42.66 178 GLN A CA 1
ATOM 1376 C C . GLN A 1 178 ? -24.013 -56.089 25.866 1.00 42.66 178 GLN A C 1
ATOM 1378 O O . GLN A 1 178 ? -24.100 -56.790 26.868 1.00 42.66 178 GLN A O 1
ATOM 1383 N N . VAL A 1 179 ? -23.171 -55.063 25.781 1.00 48.41 179 VAL A N 1
ATOM 1384 C CA . VAL A 1 179 ? -22.617 -54.402 26.965 1.00 48.41 179 VAL A CA 1
ATOM 1385 C C . VAL A 1 179 ? -23.504 -53.194 27.237 1.00 48.41 179 VAL A C 1
ATOM 1387 O O . VAL A 1 179 ? -23.448 -52.198 26.511 1.00 48.41 179 VAL A O 1
ATOM 1390 N N . GLU A 1 180 ? -24.351 -53.287 28.260 1.00 45.19 180 GLU A N 1
ATOM 1391 C CA . GLU A 1 180 ? -25.023 -52.123 28.832 1.00 45.19 180 GLU A CA 1
ATOM 1392 C C . GLU A 1 180 ? -23.960 -51.200 29.434 1.00 45.19 180 GLU A C 1
ATOM 1394 O O . GLU A 1 180 ? -23.364 -51.481 30.470 1.00 45.19 180 GLU A O 1
ATOM 1399 N N . ARG A 1 181 ? -23.680 -50.087 28.751 1.00 40.97 181 ARG A N 1
ATOM 1400 C CA . ARG A 1 181 ? -22.911 -48.984 29.329 1.00 40.97 181 ARG A CA 1
ATOM 1401 C C . ARG A 1 181 ? -23.895 -48.010 29.980 1.00 40.97 181 ARG A C 1
ATOM 1403 O O . ARG A 1 181 ? -24.660 -47.384 29.241 1.00 40.97 181 ARG A O 1
ATOM 1410 N N . PRO A 1 182 ? -23.876 -47.817 31.310 1.00 43.62 182 PRO A N 1
ATOM 1411 C CA . PRO A 1 182 ? -24.644 -46.753 31.938 1.00 43.62 182 PRO A CA 1
ATOM 1412 C C . PRO A 1 182 ? -24.073 -45.405 31.483 1.00 43.62 182 PRO A C 1
ATOM 1414 O O . PRO A 1 182 ? -22.982 -44.994 31.876 1.00 43.62 182 PRO A O 1
ATOM 1417 N N . SER A 1 183 ? -24.793 -44.705 30.604 1.00 41.47 183 SER A N 1
ATOM 1418 C CA . SER A 1 183 ? -24.418 -43.352 30.204 1.00 41.47 183 SER A CA 1
ATOM 1419 C C . SER A 1 183 ? -24.823 -42.375 31.308 1.00 41.47 183 SER A C 1
ATOM 1421 O O . SER A 1 183 ? -25.955 -41.887 31.336 1.00 41.47 183 SER A O 1
ATOM 1423 N N . TYR A 1 184 ? -23.893 -42.062 32.209 1.00 43.56 184 TYR A N 1
ATOM 1424 C CA . TYR A 1 184 ? -24.001 -40.897 33.082 1.00 43.56 184 TYR A CA 1
ATOM 1425 C C . TYR A 1 184 ? -23.950 -39.631 32.219 1.00 43.56 184 TYR A C 1
ATOM 1427 O O . TYR A 1 184 ? -22.888 -39.084 31.923 1.00 43.56 184 TYR A O 1
ATOM 1435 N N . GLN A 1 185 ? -25.113 -39.160 31.770 1.00 39.75 185 GLN A N 1
ATOM 1436 C CA . GLN A 1 185 ? -25.213 -37.848 31.148 1.00 39.75 185 GLN A CA 1
ATOM 1437 C C . GLN A 1 185 ? -25.135 -36.783 32.242 1.00 39.75 185 GLN A C 1
ATOM 1439 O O . GLN A 1 185 ? -26.139 -36.440 32.867 1.00 39.75 185 GLN A O 1
ATOM 1444 N N . LEU A 1 186 ? -23.937 -36.232 32.464 1.00 47.59 186 LEU A N 1
ATOM 1445 C CA . LEU A 1 186 ? -23.791 -34.985 33.209 1.00 47.59 186 LEU A CA 1
ATOM 1446 C C . LEU A 1 186 ? -24.654 -33.912 32.526 1.00 47.59 186 LEU A C 1
ATOM 1448 O O . LEU A 1 186 ? -24.349 -33.449 31.423 1.00 47.59 186 LEU A O 1
ATOM 1452 N N . LYS A 1 187 ? -25.732 -33.491 33.199 1.00 44.62 187 LYS A N 1
ATOM 1453 C CA . LYS A 1 187 ? -26.532 -32.313 32.837 1.00 44.62 187 LYS A CA 1
ATOM 1454 C C . LYS A 1 187 ? -25.642 -31.069 32.904 1.00 44.62 187 LYS A C 1
ATOM 1456 O O . LYS A 1 187 ? -25.579 -30.367 33.910 1.00 44.62 187 LYS A O 1
ATOM 1461 N N . ARG A 1 188 ? -24.953 -30.767 31.804 1.00 45.94 188 ARG A N 1
ATOM 1462 C CA . ARG A 1 188 ? -24.164 -29.545 31.638 1.00 45.94 188 ARG A CA 1
ATOM 1463 C C . ARG A 1 188 ? -25.138 -28.369 31.491 1.00 45.94 188 ARG A C 1
ATOM 1465 O O . ARG A 1 188 ? -25.584 -28.052 30.390 1.00 45.94 188 ARG A O 1
ATOM 1472 N N . ARG A 1 189 ? -25.508 -27.740 32.616 1.00 46.59 189 ARG A N 1
ATOM 1473 C CA . ARG A 1 189 ? -26.215 -26.446 32.658 1.00 46.59 189 ARG A CA 1
ATOM 1474 C C . ARG A 1 189 ? -25.363 -25.413 31.908 1.00 46.59 189 ARG A C 1
ATOM 1476 O O . ARG A 1 189 ? -24.435 -24.836 32.468 1.00 46.59 189 ARG A O 1
ATOM 1483 N N . LYS A 1 190 ? -25.654 -25.190 30.624 1.00 50.34 190 LYS A N 1
ATOM 1484 C CA . LYS A 1 190 ? -25.043 -24.114 29.833 1.00 50.34 190 LYS A CA 1
ATOM 1485 C C . LYS A 1 190 ? -25.580 -22.776 30.347 1.00 50.34 190 LYS A C 1
ATOM 1487 O O . LYS A 1 190 ? -26.724 -22.409 30.087 1.00 50.34 190 LYS A O 1
ATOM 1492 N N . LYS A 1 191 ? -24.751 -22.088 31.137 1.00 50.62 191 LYS A N 1
ATOM 1493 C CA . LYS A 1 191 ? -25.003 -20.751 31.684 1.00 50.62 191 LYS A CA 1
ATOM 1494 C C . LYS A 1 191 ? -25.187 -19.746 30.540 1.00 50.62 191 LYS A C 1
ATOM 1496 O O . LYS A 1 191 ? -24.254 -19.498 29.780 1.00 50.62 191 LYS A O 1
ATOM 1501 N N . LYS A 1 192 ? -26.368 -19.120 30.485 1.00 54.91 192 LYS A N 1
ATOM 1502 C CA . LYS A 1 192 ? -26.744 -17.986 29.613 1.00 54.91 192 LYS A CA 1
ATOM 1503 C C . LYS A 1 192 ? -26.003 -16.666 29.938 1.00 54.91 192 LYS A C 1
ATOM 1505 O O . LYS A 1 192 ? -26.391 -15.618 29.448 1.00 54.91 192 LYS A O 1
ATOM 1510 N N . ILE A 1 193 ? -24.955 -16.707 30.763 1.00 56.72 193 ILE A N 1
ATOM 1511 C CA . ILE A 1 193 ? -24.288 -15.522 31.332 1.00 56.72 193 ILE A CA 1
ATOM 1512 C C . ILE A 1 193 ? -23.222 -14.937 30.382 1.00 56.72 193 ILE A C 1
ATOM 1514 O O . ILE A 1 193 ? -22.952 -13.743 30.428 1.00 56.72 193 ILE A O 1
ATOM 1518 N N . HIS A 1 194 ? -22.681 -15.732 29.450 1.00 58.31 194 HIS A N 1
ATOM 1519 C CA . HIS A 1 194 ? -21.625 -15.272 28.533 1.00 58.31 194 HIS A CA 1
ATOM 1520 C C . HIS A 1 194 ? -22.091 -14.196 27.537 1.00 58.31 194 HIS A C 1
ATOM 1522 O O . HIS A 1 194 ? -21.284 -13.374 27.123 1.00 58.31 194 HIS A O 1
ATOM 1528 N N . GLY A 1 195 ? -23.384 -14.164 27.185 1.00 59.81 195 GLY A N 1
ATOM 1529 C CA . GLY A 1 195 ? -23.917 -13.159 26.257 1.00 59.81 195 GLY A CA 1
ATOM 1530 C C . GLY A 1 195 ? -23.937 -11.745 26.843 1.00 59.81 195 GLY A C 1
ATOM 1531 O O . GLY A 1 195 ? -23.608 -10.799 26.142 1.00 59.81 195 GLY A O 1
ATOM 1532 N N . ILE A 1 196 ? -24.248 -11.616 28.139 1.00 61.59 196 ILE A N 1
ATOM 1533 C CA . ILE A 1 196 ? -24.358 -10.315 28.823 1.00 61.59 196 ILE A CA 1
ATOM 1534 C C . ILE A 1 196 ? -22.967 -9.723 29.100 1.00 61.59 196 ILE A C 1
ATOM 1536 O O . ILE A 1 196 ? -22.755 -8.522 28.945 1.00 61.59 196 ILE A O 1
ATOM 1540 N N . ILE A 1 197 ? -21.992 -10.569 29.451 1.00 65.69 197 ILE A N 1
ATOM 1541 C CA . ILE A 1 197 ? -20.606 -10.137 29.693 1.00 65.69 197 ILE A CA 1
ATOM 1542 C C . ILE A 1 197 ? -19.956 -9.641 28.392 1.00 65.69 197 ILE A C 1
ATOM 1544 O O . ILE A 1 197 ? -19.273 -8.620 28.409 1.00 65.69 197 ILE A O 1
ATOM 1548 N N . ALA A 1 198 ? -20.223 -10.299 27.257 1.00 63.03 198 ALA A N 1
ATOM 1549 C CA . ALA A 1 198 ? -19.725 -9.858 25.953 1.00 63.03 198 ALA A CA 1
ATOM 1550 C C . ALA A 1 198 ? -20.290 -8.484 25.545 1.00 63.03 198 ALA A C 1
ATOM 1552 O O . ALA A 1 198 ? -19.548 -7.643 25.047 1.00 63.03 198 ALA A O 1
ATOM 1553 N N . THR A 1 199 ? -21.573 -8.216 25.816 1.00 61.88 199 THR A N 1
ATOM 1554 C CA . THR A 1 199 ? -22.183 -6.907 25.526 1.00 61.88 199 THR A CA 1
ATOM 1555 C C . THR A 1 199 ? -21.650 -5.775 26.404 1.00 61.88 199 THR A C 1
ATOM 1557 O O . THR A 1 199 ? -21.506 -4.662 25.914 1.00 61.88 199 THR A O 1
ATOM 1560 N N . ILE A 1 200 ? -21.312 -6.038 27.672 1.00 66.06 200 ILE A N 1
ATOM 1561 C CA . ILE A 1 200 ? -20.756 -5.012 28.574 1.00 66.06 200 ILE A CA 1
ATOM 1562 C C . ILE A 1 200 ? -19.297 -4.688 28.205 1.00 66.06 200 ILE A C 1
ATOM 1564 O O . ILE A 1 200 ? -18.898 -3.526 28.248 1.00 66.06 200 ILE A O 1
ATOM 1568 N N . ALA A 1 201 ? -18.515 -5.683 27.774 1.00 64.25 201 ALA A N 1
ATOM 1569 C CA . ALA A 1 201 ? -17.118 -5.488 27.379 1.00 64.25 201 ALA A CA 1
ATOM 1570 C C . ALA A 1 201 ? -16.950 -4.584 26.138 1.00 64.25 201 ALA A C 1
ATOM 1572 O O . ALA A 1 201 ? -15.984 -3.829 26.071 1.00 64.25 201 ALA A O 1
ATOM 1573 N N . CYS A 1 202 ? -17.895 -4.601 25.190 1.00 59.69 202 CYS A N 1
ATOM 1574 C CA . CYS A 1 202 ? -17.835 -3.758 23.987 1.00 59.69 202 CYS A CA 1
ATOM 1575 C C . CYS A 1 202 ? -18.149 -2.271 24.233 1.00 59.69 202 CYS A C 1
ATOM 1577 O O . CYS A 1 202 ? -17.794 -1.440 23.403 1.00 59.69 202 CYS A O 1
ATOM 1579 N N . ILE A 1 203 ? -18.807 -1.915 25.342 1.00 59.16 203 ILE A N 1
ATOM 1580 C CA . ILE A 1 203 ? -19.188 -0.520 25.636 1.00 59.16 203 ILE A CA 1
ATOM 1581 C C . ILE A 1 203 ? -18.028 0.245 26.302 1.00 59.16 203 ILE A C 1
ATOM 1583 O O . ILE A 1 203 ? -17.937 1.462 26.186 1.00 59.16 203 ILE A O 1
ATOM 1587 N N . MET A 1 204 ? -17.097 -0.457 26.955 1.00 56.56 204 MET A N 1
ATOM 1588 C CA . MET A 1 204 ? -15.994 0.163 27.704 1.00 56.56 204 MET A CA 1
ATOM 1589 C C . MET A 1 204 ? -14.795 0.595 26.841 1.00 56.56 204 MET A C 1
ATOM 1591 O O . MET A 1 204 ? -13.900 1.265 27.347 1.00 56.56 204 MET A O 1
ATOM 1595 N N . SER A 1 205 ? -14.751 0.249 25.550 1.00 53.25 205 SER A N 1
ATOM 1596 C CA . SER A 1 205 ? -13.601 0.531 24.674 1.00 53.25 205 SER A CA 1
ATOM 1597 C C . SER A 1 205 ? -13.617 1.906 23.986 1.00 53.25 205 SER A C 1
ATOM 1599 O O . SER A 1 205 ? -12.751 2.167 23.158 1.00 53.25 205 SER A O 1
ATOM 1601 N N . THR A 1 206 ? -14.557 2.804 24.300 1.00 50.88 206 THR A N 1
ATOM 1602 C CA . THR A 1 206 ? -14.651 4.130 23.645 1.00 50.88 206 THR A CA 1
ATOM 1603 C C . THR A 1 206 ? -14.073 5.288 24.458 1.00 50.88 206 THR A C 1
ATOM 1605 O O . THR A 1 206 ? -14.339 6.445 24.143 1.00 50.88 206 THR A O 1
ATOM 1608 N N . ALA A 1 207 ? -13.274 5.024 25.491 1.00 51.25 207 ALA A N 1
ATOM 1609 C CA . ALA A 1 207 ? -12.653 6.078 26.286 1.00 51.25 207 ALA A CA 1
ATOM 1610 C C . ALA A 1 207 ? -11.127 5.971 26.237 1.00 51.25 207 ALA A C 1
ATOM 1612 O O . ALA A 1 207 ? -10.550 5.246 27.038 1.00 51.25 207 ALA A O 1
ATOM 1613 N N . GLN A 1 208 ? -10.512 6.694 25.289 1.00 43.69 208 GLN A N 1
ATOM 1614 C CA . GLN A 1 208 ? -9.244 7.448 25.398 1.00 43.69 208 GLN A CA 1
ATOM 1615 C C . GLN A 1 208 ? -8.629 7.655 24.001 1.00 43.69 208 GLN A C 1
ATOM 1617 O O . GLN A 1 208 ? -7.878 6.826 23.499 1.00 43.69 208 GLN A O 1
ATOM 1622 N N . CYS A 1 209 ? -8.934 8.795 23.374 1.00 38.38 209 CYS A N 1
ATOM 1623 C CA . CYS A 1 209 ? -8.342 9.228 22.103 1.00 38.38 209 CYS A CA 1
ATOM 1624 C C . CYS A 1 209 ? -7.067 10.065 22.314 1.00 38.38 209 CYS A C 1
ATOM 1626 O O . CYS A 1 209 ? -6.960 11.160 21.773 1.00 38.38 209 CYS A O 1
ATOM 1628 N N . CYS A 1 210 ? -6.102 9.558 23.085 1.00 46.94 210 CYS A N 1
ATOM 1629 C CA . CYS A 1 210 ? -4.738 10.090 23.077 1.00 46.94 210 CYS A CA 1
ATOM 1630 C C . CYS A 1 210 ? -3.760 8.923 22.933 1.00 46.94 210 CYS A C 1
ATOM 1632 O O . CYS A 1 210 ? -3.735 8.020 23.770 1.00 46.94 210 CYS A O 1
ATOM 1634 N N . SER A 1 211 ? -2.955 8.936 21.870 1.00 46.09 211 SER A N 1
ATOM 1635 C CA . SER A 1 211 ? -1.831 8.019 21.701 1.00 46.09 211 SER A CA 1
ATOM 1636 C C . SER A 1 211 ? -0.756 8.369 22.728 1.00 46.09 211 SER A C 1
ATOM 1638 O O . SER A 1 211 ? 0.085 9.236 22.501 1.00 46.09 211 SER A O 1
ATOM 1640 N N . ASN A 1 212 ? -0.799 7.724 23.892 1.00 46.03 212 ASN A N 1
ATOM 1641 C CA . ASN A 1 212 ? 0.276 7.826 24.870 1.00 46.03 212 ASN A CA 1
ATOM 1642 C C . ASN A 1 212 ? 1.526 7.158 24.288 1.00 46.03 212 ASN A C 1
ATOM 1644 O O . ASN A 1 212 ? 1.592 5.935 24.164 1.00 46.03 212 ASN A O 1
ATOM 1648 N N . ILE A 1 213 ? 2.515 7.967 23.917 1.00 54.94 213 ILE A N 1
ATOM 1649 C CA . ILE A 1 213 ? 3.827 7.469 23.522 1.00 54.94 213 ILE A CA 1
ATOM 1650 C C . ILE A 1 213 ? 4.518 6.989 24.799 1.00 54.94 213 ILE A C 1
ATOM 1652 O O . ILE A 1 213 ? 4.769 7.771 25.714 1.00 54.94 213 ILE A O 1
ATOM 1656 N N . VAL A 1 214 ? 4.807 5.692 24.879 1.00 47.56 214 VAL A N 1
ATOM 1657 C CA . VAL A 1 214 ? 5.613 5.128 25.965 1.00 47.56 214 VAL A CA 1
ATOM 1658 C C . VAL A 1 214 ? 7.071 5.483 25.682 1.00 47.56 214 VAL A C 1
ATOM 1660 O O . VAL A 1 214 ? 7.763 4.781 24.952 1.00 47.56 214 VAL A O 1
ATOM 1663 N N . THR A 1 215 ? 7.526 6.614 26.211 1.00 56.78 215 THR A N 1
ATOM 1664 C CA . THR A 1 215 ? 8.932 7.018 26.164 1.00 56.78 215 THR A CA 1
ATOM 1665 C C . THR A 1 215 ? 9.703 6.283 27.258 1.00 56.78 215 THR A C 1
ATOM 1667 O O . THR A 1 215 ? 9.495 6.541 28.444 1.00 56.78 215 THR A O 1
ATOM 1670 N N . LEU A 1 216 ? 10.597 5.367 26.884 1.00 51.12 216 LEU A N 1
ATOM 1671 C CA . LEU A 1 216 ? 11.604 4.843 27.811 1.00 51.12 216 LEU A CA 1
ATOM 1672 C C . LEU A 1 216 ? 12.633 5.954 28.044 1.00 51.12 216 LEU A C 1
ATOM 1674 O O . LEU A 1 216 ? 13.306 6.369 27.101 1.00 51.12 216 LEU A O 1
ATOM 1678 N N . GLN A 1 217 ? 12.701 6.456 29.276 1.00 62.09 217 GLN A N 1
ATOM 1679 C CA . GLN A 1 217 ? 13.564 7.564 29.683 1.00 62.09 217 GLN A CA 1
ATOM 1680 C C . GLN A 1 217 ? 14.689 7.025 30.575 1.00 62.09 217 GLN A C 1
ATOM 1682 O O . GLN A 1 217 ? 14.423 6.480 31.645 1.00 62.09 217 GLN A O 1
ATOM 1687 N N . GLY A 1 218 ? 15.937 7.156 30.125 1.00 58.94 218 GLY A N 1
ATOM 1688 C CA . GLY A 1 218 ? 17.136 6.948 30.938 1.00 58.94 218 GLY A CA 1
ATOM 1689 C C . GLY A 1 218 ? 17.756 8.297 31.291 1.00 58.94 218 GLY A C 1
ATOM 1690 O O . GLY A 1 218 ? 17.881 9.153 30.418 1.00 58.94 218 GLY A O 1
ATOM 1691 N N . GLU A 1 219 ? 18.122 8.497 32.555 1.00 71.31 219 GLU A N 1
ATOM 1692 C CA . GLU A 1 219 ? 18.750 9.729 33.044 1.00 71.31 219 GLU A CA 1
ATOM 1693 C C . GLU A 1 219 ? 20.125 9.401 33.632 1.00 71.31 219 GLU A C 1
ATOM 1695 O O . GLU A 1 219 ? 20.244 8.560 34.523 1.00 71.31 219 GLU A O 1
ATOM 1700 N N . THR A 1 220 ? 21.166 10.067 33.136 1.00 70.44 220 THR A N 1
ATOM 1701 C CA . THR A 1 220 ? 22.524 10.007 33.685 1.00 70.44 220 THR A CA 1
ATOM 1702 C C . THR A 1 220 ? 22.980 11.412 34.046 1.00 70.44 220 THR A C 1
ATOM 1704 O O . THR A 1 220 ? 22.909 12.327 33.231 1.00 70.44 220 THR A O 1
ATOM 1707 N N . THR A 1 221 ? 23.444 11.599 35.278 1.00 72.62 221 THR A N 1
ATOM 1708 C CA . THR A 1 221 ? 23.924 12.891 35.782 1.00 72.62 221 THR A CA 1
ATOM 1709 C C . THR A 1 221 ? 25.403 12.803 36.125 1.00 72.62 221 THR A C 1
ATOM 1711 O O . THR A 1 221 ? 25.831 11.893 36.831 1.00 72.62 221 THR A O 1
ATOM 1714 N N . TYR A 1 222 ? 26.184 13.760 35.628 1.00 80.88 222 TYR A N 1
ATOM 1715 C CA . TYR A 1 222 ? 27.609 13.888 35.915 1.00 80.88 222 TYR A CA 1
ATOM 1716 C C . TYR A 1 222 ? 27.905 15.307 36.396 1.00 80.88 222 TYR A C 1
ATOM 1718 O O . TYR A 1 222 ? 27.591 16.276 35.706 1.00 80.88 222 TYR A O 1
ATOM 1726 N N . CYS A 1 223 ? 28.492 15.435 37.585 1.00 80.88 223 CYS A N 1
ATOM 1727 C CA . CYS A 1 223 ? 28.826 16.723 38.184 1.00 80.88 223 CYS A CA 1
ATOM 1728 C C . CYS A 1 223 ? 30.338 16.851 38.352 1.00 80.88 223 CYS A C 1
ATOM 1730 O O . CYS A 1 223 ? 30.993 15.961 38.894 1.00 80.88 223 CYS A O 1
ATOM 1732 N N . THR A 1 224 ? 30.882 17.972 37.886 1.00 84.94 224 THR A N 1
ATOM 1733 C CA . THR A 1 224 ? 32.288 18.350 38.056 1.00 84.94 224 THR A CA 1
ATOM 1734 C C . THR A 1 224 ? 32.396 19.631 38.843 1.00 84.94 224 THR A C 1
ATOM 1736 O O . THR A 1 224 ? 31.678 20.588 38.569 1.00 84.94 224 THR A O 1
ATOM 1739 N N . MET A 1 225 ? 33.349 19.670 39.764 1.00 82.00 225 MET A N 1
ATOM 1740 C CA . MET A 1 225 ? 33.734 20.896 40.450 1.00 82.00 225 MET A CA 1
ATOM 1741 C C . MET A 1 225 ? 34.749 21.644 39.587 1.00 82.00 225 MET A C 1
ATOM 1743 O O . MET A 1 225 ? 35.874 21.177 39.411 1.00 82.00 225 MET A O 1
ATOM 1747 N N . GLU A 1 226 ? 34.368 22.802 39.058 1.00 85.25 226 GLU A N 1
ATOM 1748 C CA . GLU A 1 226 ? 35.265 23.689 38.320 1.00 85.25 226 GLU A CA 1
ATOM 1749 C C . GLU A 1 226 ? 35.319 25.037 39.049 1.00 85.25 226 GLU A C 1
ATOM 1751 O O . GLU A 1 226 ? 34.310 25.713 39.196 1.00 85.25 226 GLU A O 1
ATOM 1756 N N . LYS A 1 227 ? 36.500 25.428 39.554 1.00 78.12 227 LYS A N 1
ATOM 1757 C CA . LYS A 1 227 ? 36.733 26.732 40.218 1.00 78.12 227 LYS A CA 1
ATOM 1758 C C . LYS A 1 227 ? 35.732 27.076 41.341 1.00 78.12 227 LYS A C 1
ATOM 1760 O O . LYS A 1 227 ? 35.221 28.189 41.389 1.00 78.12 227 LYS A O 1
ATOM 1765 N N . ASN A 1 228 ? 35.497 26.149 42.275 1.00 81.56 228 ASN A N 1
ATOM 1766 C CA . ASN A 1 228 ? 34.532 26.304 43.381 1.00 81.56 228 ASN A CA 1
ATOM 1767 C C . ASN A 1 228 ? 33.049 26.390 42.961 1.00 81.56 228 ASN A C 1
ATOM 1769 O O . ASN A 1 228 ? 32.196 26.572 43.827 1.00 81.56 228 ASN A O 1
ATOM 1773 N N . GLU A 1 229 ? 32.728 26.193 41.681 1.00 76.62 229 GLU A N 1
ATOM 1774 C CA . GLU A 1 229 ? 31.359 26.053 41.191 1.00 76.62 229 GLU A CA 1
ATOM 1775 C C . GLU A 1 229 ? 31.093 24.593 40.794 1.00 76.62 229 GLU A C 1
ATOM 1777 O O . GLU A 1 229 ? 31.878 23.956 40.085 1.00 76.62 229 GLU A O 1
ATOM 1782 N N . GLU A 1 230 ? 29.983 24.033 41.280 1.00 79.81 230 GLU A N 1
ATOM 1783 C CA . GLU A 1 230 ? 29.524 22.703 40.880 1.00 79.81 230 GLU A CA 1
ATOM 1784 C C . GLU A 1 230 ? 28.794 22.806 39.538 1.00 79.81 230 GLU A C 1
ATOM 1786 O O . GLU A 1 230 ? 27.700 23.365 39.437 1.00 79.81 230 GLU A O 1
ATOM 1791 N N . LYS A 1 231 ? 29.390 22.242 38.489 1.00 80.44 231 LYS A N 1
ATOM 1792 C CA . LYS A 1 231 ? 28.787 22.163 37.162 1.00 80.44 231 LYS A CA 1
ATOM 1793 C C . LYS A 1 231 ? 28.261 20.754 36.927 1.00 80.44 231 LYS A C 1
ATOM 1795 O O . LYS A 1 231 ? 29.023 19.828 36.656 1.00 80.44 231 LYS A O 1
ATOM 1800 N N . CYS A 1 232 ? 26.944 20.597 37.016 1.00 72.62 232 CYS A N 1
ATOM 1801 C CA . CYS A 1 232 ? 26.254 19.348 36.707 1.00 72.62 232 CYS A CA 1
ATOM 1802 C C . CYS A 1 232 ? 25.733 19.336 35.268 1.00 72.62 232 CYS A C 1
ATOM 1804 O O . CYS A 1 232 ? 24.972 20.216 34.873 1.00 72.62 232 CYS A O 1
ATOM 1806 N N . THR A 1 233 ? 26.078 18.293 34.519 1.00 74.44 233 THR A N 1
ATOM 1807 C CA . THR A 1 233 ? 25.520 17.985 33.198 1.00 74.44 233 THR A CA 1
ATOM 1808 C C . THR A 1 233 ? 24.542 16.821 33.345 1.00 74.44 233 THR A C 1
ATOM 1810 O O . THR A 1 233 ? 24.843 15.828 34.012 1.00 74.44 233 THR A O 1
ATOM 1813 N N . CYS A 1 234 ? 23.341 16.973 32.790 1.00 69.19 234 CYS A N 1
ATOM 1814 C CA . CYS A 1 234 ? 22.286 15.963 32.845 1.00 69.19 234 CYS A CA 1
ATOM 1815 C C . CYS A 1 234 ? 22.041 15.459 31.423 1.00 69.19 234 CYS A C 1
ATOM 1817 O O . CYS A 1 234 ? 21.545 16.216 30.590 1.00 69.19 234 CYS A O 1
ATOM 1819 N N . ASP A 1 235 ? 22.368 14.197 31.167 1.00 72.44 235 ASP A N 1
ATOM 1820 C CA . ASP A 1 235 ? 22.150 13.547 29.881 1.00 72.44 235 ASP A CA 1
ATOM 1821 C C . ASP A 1 235 ? 20.910 12.658 29.981 1.00 72.44 235 ASP A C 1
ATOM 1823 O O . ASP A 1 235 ? 20.851 11.717 30.777 1.00 72.44 235 ASP A O 1
ATOM 1827 N N . GLN A 1 236 ? 19.894 12.974 29.178 1.00 75.06 236 GLN A N 1
ATOM 1828 C CA . GLN A 1 236 ? 18.643 12.227 29.128 1.00 75.06 236 GLN A CA 1
ATOM 1829 C C . GLN A 1 236 ? 18.505 11.541 27.770 1.00 75.06 236 GLN A C 1
ATOM 1831 O O . GLN A 1 236 ? 18.412 12.197 26.733 1.00 75.06 236 GLN A O 1
ATOM 1836 N N . VAL A 1 237 ? 18.427 10.212 27.776 1.00 78.44 237 VAL A N 1
ATOM 1837 C CA . VAL A 1 237 ? 18.186 9.413 26.571 1.00 78.44 237 VAL A CA 1
ATOM 1838 C C . VAL A 1 237 ? 16.727 8.988 26.554 1.00 78.44 237 VAL A C 1
ATOM 1840 O O . VAL A 1 237 ? 16.232 8.394 27.511 1.00 78.44 237 VAL A O 1
ATOM 1843 N N . THR A 1 238 ? 16.032 9.296 25.460 1.00 74.38 238 THR A N 1
ATOM 1844 C CA . THR A 1 238 ? 14.622 8.938 25.280 1.00 74.38 238 THR A CA 1
ATOM 1845 C C . THR A 1 238 ? 14.447 8.162 23.982 1.00 74.38 238 THR A C 1
ATOM 1847 O O . THR A 1 238 ? 14.812 8.654 22.916 1.00 74.38 238 THR A O 1
ATOM 1850 N N . GLN A 1 239 ? 13.887 6.952 24.053 1.00 76.19 239 GLN A N 1
ATOM 1851 C CA . GLN A 1 239 ? 13.500 6.205 22.853 1.00 76.19 239 GLN A CA 1
ATOM 1852 C C . GLN A 1 239 ? 12.113 6.651 22.389 1.00 76.19 239 GLN A C 1
ATOM 1854 O O . GLN A 1 239 ? 11.144 6.579 23.147 1.00 76.19 239 GLN A O 1
ATOM 1859 N N . LEU A 1 240 ? 12.032 7.106 21.138 1.00 75.12 240 LEU A N 1
ATOM 1860 C CA . LEU A 1 240 ? 10.800 7.564 20.508 1.00 75.12 240 LEU A CA 1
ATOM 1861 C C . LEU A 1 240 ? 10.342 6.558 19.448 1.00 75.12 240 LEU A C 1
ATOM 1863 O O . LEU A 1 240 ? 11.113 6.170 18.572 1.00 75.12 240 LEU A O 1
ATOM 1867 N N . LEU A 1 241 ? 9.067 6.173 19.502 1.00 75.75 241 LEU A N 1
ATOM 1868 C CA . LEU A 1 241 ? 8.422 5.465 18.400 1.00 75.75 241 LEU A CA 1
ATOM 1869 C C . LEU A 1 241 ? 8.085 6.476 17.301 1.00 75.75 241 LEU A C 1
ATOM 1871 O O . LEU A 1 241 ? 7.365 7.447 17.555 1.00 75.75 241 LEU A O 1
ATOM 1875 N N . LEU A 1 242 ? 8.612 6.236 16.097 1.00 72.12 242 LEU A N 1
ATOM 1876 C CA . LEU A 1 242 ? 8.321 7.028 14.902 1.00 72.12 242 LEU A CA 1
ATOM 1877 C C . LEU A 1 242 ? 6.806 7.149 14.712 1.00 72.12 242 LEU A C 1
ATOM 1879 O O . LEU A 1 242 ? 6.107 6.145 14.572 1.00 72.12 242 LEU A O 1
ATOM 1883 N N . GLN A 1 243 ? 6.315 8.387 14.735 1.00 73.94 243 GLN A N 1
ATOM 1884 C CA . GLN A 1 243 ? 4.914 8.682 14.469 1.00 73.94 243 GLN A CA 1
ATOM 1885 C C . GLN A 1 243 ? 4.629 8.598 12.964 1.00 73.94 243 GLN A C 1
ATOM 1887 O O . GLN A 1 243 ? 5.549 8.755 12.156 1.00 73.94 243 GLN A O 1
ATOM 1892 N N . PRO A 1 244 ? 3.367 8.362 12.568 1.00 74.69 244 PRO A N 1
ATOM 1893 C CA . PRO A 1 244 ? 2.917 8.564 11.198 1.00 74.69 244 PRO A CA 1
ATOM 1894 C C . PRO A 1 244 ? 3.363 9.920 10.629 1.00 74.69 244 PRO A C 1
ATOM 1896 O O . PRO A 1 244 ? 3.478 10.909 11.355 1.00 74.69 244 PRO A O 1
ATOM 1899 N N . ILE A 1 245 ? 3.585 9.963 9.313 1.00 73.69 245 ILE A N 1
ATOM 1900 C CA . ILE A 1 245 ? 4.005 11.174 8.596 1.00 73.69 245 ILE A CA 1
ATOM 1901 C C . ILE A 1 245 ? 3.026 12.322 8.898 1.00 73.69 245 ILE A C 1
ATOM 1903 O O . ILE A 1 245 ? 1.811 12.123 8.917 1.00 73.69 245 ILE A O 1
ATOM 1907 N N . GLY A 1 246 ? 3.567 13.510 9.174 1.00 66.00 246 GLY A N 1
ATOM 1908 C CA . GLY A 1 246 ? 2.800 14.718 9.494 1.00 66.00 246 GLY A CA 1
ATOM 1909 C C . GLY A 1 246 ? 2.280 14.835 10.929 1.00 66.00 246 GLY A C 1
ATOM 1910 O O . GLY A 1 246 ? 1.728 15.879 11.264 1.00 66.00 246 GLY A O 1
ATOM 1911 N N . GLN A 1 247 ? 2.473 13.829 11.787 1.00 73.00 247 GLN A N 1
ATOM 1912 C CA . GLN A 1 247 ? 2.238 13.971 13.225 1.00 73.00 247 GLN A CA 1
ATOM 1913 C C . GLN A 1 247 ? 3.491 14.490 13.940 1.00 73.00 247 GLN A C 1
ATOM 1915 O O . GLN A 1 247 ? 4.622 14.156 13.575 1.00 73.00 247 GLN A O 1
ATOM 1920 N N . GLU A 1 248 ? 3.279 15.308 14.971 1.00 76.62 248 GLU A N 1
ATOM 1921 C CA . GLU A 1 248 ? 4.343 15.881 15.795 1.00 76.62 248 GLU A CA 1
ATOM 1922 C C . GLU A 1 248 ? 4.471 15.116 17.116 1.00 76.62 248 GLU A C 1
ATOM 1924 O O . GLU A 1 248 ? 3.497 14.909 17.841 1.00 76.62 248 GLU A O 1
ATOM 1929 N N . ALA A 1 249 ? 5.691 14.700 17.440 1.00 80.94 249 ALA A N 1
ATOM 1930 C CA . ALA A 1 249 ? 6.051 14.146 18.733 1.00 80.94 249 ALA A CA 1
ATOM 1931 C C . ALA A 1 249 ? 6.663 15.246 19.607 1.00 80.94 249 ALA A C 1
ATOM 1933 O O . ALA A 1 249 ? 7.737 15.765 19.304 1.00 80.94 249 ALA A O 1
ATOM 1934 N N . CYS A 1 250 ? 5.993 15.579 20.708 1.00 77.50 250 CYS A N 1
ATOM 1935 C CA . CYS A 1 250 ? 6.435 16.618 21.636 1.00 77.50 250 CYS A CA 1
ATOM 1936 C C . CYS A 1 250 ? 7.107 16.004 22.870 1.00 77.50 250 CYS A C 1
ATOM 1938 O O . CYS A 1 250 ? 6.476 15.288 23.648 1.00 77.50 250 CYS A O 1
ATOM 1940 N N . LEU A 1 251 ? 8.382 16.323 23.077 1.00 77.06 251 LEU A N 1
ATOM 1941 C CA . LEU A 1 251 ? 9.164 15.950 24.249 1.00 77.06 251 LEU A CA 1
ATOM 1942 C C . LEU A 1 251 ? 9.227 17.135 25.208 1.00 77.06 251 LEU A C 1
ATOM 1944 O O . LEU A 1 251 ? 9.762 18.191 24.878 1.00 77.06 251 LEU A O 1
ATOM 1948 N N . ILE A 1 252 ? 8.697 16.958 26.412 1.00 79.62 252 ILE A N 1
ATOM 1949 C CA . ILE A 1 252 ? 8.713 17.998 27.439 1.00 79.62 252 ILE A CA 1
ATOM 1950 C C . ILE A 1 252 ? 9.997 17.856 28.256 1.00 79.62 252 ILE A C 1
ATOM 1952 O O . ILE A 1 252 ? 10.175 16.876 28.980 1.00 79.62 252 ILE A O 1
ATOM 1956 N N . LEU A 1 253 ? 10.865 18.861 28.174 1.00 75.94 253 LEU A N 1
ATOM 1957 C CA . LEU A 1 253 ? 12.071 18.973 28.985 1.00 75.94 253 LEU A CA 1
ATOM 1958 C C . LEU A 1 253 ? 11.700 19.493 30.368 1.00 75.94 253 LEU A C 1
ATOM 1960 O O . LEU A 1 253 ? 11.018 20.515 30.502 1.00 75.94 253 LEU A O 1
ATOM 1964 N N . LYS A 1 254 ? 12.172 18.809 31.406 1.00 76.06 254 LYS A N 1
ATOM 1965 C CA . LYS A 1 254 ? 11.944 19.199 32.797 1.00 76.06 254 LYS A CA 1
ATOM 1966 C C . LYS A 1 254 ? 13.273 19.365 33.522 1.00 76.06 254 LYS A C 1
ATOM 1968 O O . LYS A 1 254 ? 14.199 18.599 33.293 1.00 76.06 254 LYS A O 1
ATOM 1973 N N . ASN A 1 255 ? 13.340 20.350 34.411 1.00 73.31 255 ASN A N 1
ATOM 1974 C CA . ASN A 1 255 ? 14.451 20.511 35.346 1.00 73.31 255 ASN A CA 1
ATOM 1975 C C . ASN A 1 255 ? 14.380 19.436 36.451 1.00 73.31 255 ASN A C 1
ATOM 1977 O O . ASN A 1 255 ? 13.337 18.801 36.631 1.00 73.31 255 ASN A O 1
ATOM 1981 N N . LYS A 1 256 ? 15.431 19.311 37.270 1.00 71.81 256 LYS A N 1
ATOM 1982 C CA . LYS A 1 256 ? 15.496 18.460 38.475 1.00 71.81 256 LYS A CA 1
ATOM 1983 C C . LYS A 1 256 ? 14.307 18.669 39.426 1.00 71.81 256 LYS A C 1
ATOM 1985 O O . LYS A 1 256 ? 13.811 17.726 40.030 1.00 71.81 256 LYS A O 1
ATOM 1990 N N . GLU A 1 257 ? 13.773 19.888 39.492 1.00 80.31 257 GLU A N 1
ATOM 1991 C CA . GLU A 1 257 ? 12.570 20.242 40.267 1.00 80.31 257 GLU A CA 1
ATOM 1992 C C . GLU A 1 257 ? 11.240 19.860 39.579 1.00 80.31 257 GLU A C 1
ATOM 1994 O O . GLU A 1 257 ? 10.170 20.315 39.978 1.00 80.31 257 GLU A O 1
ATOM 1999 N N . LYS A 1 258 ? 11.284 19.067 38.499 1.00 75.31 258 LYS A N 1
ATOM 2000 C CA . LYS A 1 258 ? 10.147 18.682 37.638 1.00 75.31 258 LYS A CA 1
ATOM 2001 C C . LYS A 1 258 ? 9.407 19.850 36.975 1.00 75.31 258 LYS A C 1
ATOM 2003 O O . LYS A 1 258 ? 8.325 19.658 36.416 1.00 75.31 258 LYS A O 1
ATOM 2008 N N . ARG A 1 259 ? 9.994 21.047 36.988 1.00 78.88 259 ARG A N 1
ATOM 2009 C CA . ARG A 1 259 ? 9.478 22.226 36.282 1.00 78.88 259 ARG A CA 1
ATOM 2010 C C . ARG A 1 259 ? 9.780 22.122 34.796 1.00 78.88 259 ARG A C 1
ATOM 2012 O O . ARG A 1 259 ? 10.882 21.730 34.428 1.00 78.88 259 ARG A O 1
ATOM 2019 N N . ILE A 1 260 ? 8.814 22.481 33.959 1.00 79.88 260 ILE A N 1
ATOM 2020 C CA . ILE A 1 260 ? 8.973 22.463 32.503 1.00 79.88 260 ILE A CA 1
ATOM 2021 C C . ILE A 1 260 ? 9.964 23.562 32.108 1.00 79.88 260 ILE A C 1
ATOM 2023 O O . ILE A 1 260 ? 9.736 24.729 32.411 1.00 79.88 260 ILE A O 1
ATOM 2027 N N . MET A 1 261 ? 11.060 23.180 31.457 1.00 81.56 261 MET A N 1
ATOM 2028 C CA . MET A 1 261 ? 12.070 24.105 30.929 1.00 81.56 261 MET A CA 1
ATOM 2029 C C . MET A 1 261 ? 11.832 24.437 29.458 1.00 81.56 261 MET A C 1
ATOM 2031 O O . MET A 1 261 ? 12.209 25.508 28.997 1.00 81.56 261 MET A O 1
ATOM 2035 N N . GLY A 1 262 ? 11.211 23.522 28.717 1.00 77.50 262 GLY A N 1
ATOM 2036 C CA . GLY A 1 262 ? 10.974 23.685 27.291 1.00 77.50 262 GLY A CA 1
ATOM 2037 C C . GLY A 1 262 ? 10.304 22.460 26.688 1.00 77.50 262 GLY A C 1
ATOM 2038 O O . GLY A 1 262 ? 10.112 21.448 27.361 1.00 77.50 262 GLY A O 1
ATOM 2039 N N . THR A 1 263 ? 9.938 22.561 25.415 1.00 80.69 263 THR A N 1
ATOM 2040 C CA . THR A 1 263 ? 9.365 21.450 24.649 1.00 80.69 263 THR A CA 1
ATOM 2041 C C . THR A 1 263 ? 10.112 21.329 23.330 1.00 80.69 263 THR A C 1
ATOM 2043 O O . THR A 1 263 ? 10.290 22.324 22.635 1.00 80.69 263 THR A O 1
ATOM 2046 N N . ILE A 1 264 ? 10.554 20.121 22.996 1.00 81.94 264 ILE A N 1
ATOM 2047 C CA . ILE A 1 264 ? 11.126 19.783 21.692 1.00 81.94 264 ILE A CA 1
ATOM 2048 C C . ILE A 1 264 ? 10.013 19.134 20.873 1.00 81.94 264 ILE A C 1
ATOM 2050 O O . ILE A 1 264 ? 9.472 18.116 21.294 1.00 81.94 264 ILE A O 1
ATOM 2054 N N . ALA A 1 265 ? 9.674 19.699 19.718 1.00 82.50 265 ALA A N 1
ATOM 2055 C CA . ALA A 1 265 ? 8.729 19.103 18.778 1.00 82.50 265 ALA A CA 1
ATOM 2056 C C . ALA A 1 265 ? 9.495 18.450 17.619 1.00 82.50 265 ALA A C 1
ATOM 2058 O O . ALA A 1 265 ? 10.364 19.074 17.013 1.00 82.50 265 ALA A O 1
ATOM 2059 N N . ILE A 1 266 ? 9.188 17.188 17.330 1.00 81.81 266 ILE A N 1
ATOM 2060 C CA . ILE A 1 266 ? 9.802 16.402 16.256 1.00 81.81 266 ILE A CA 1
ATOM 2061 C C . ILE A 1 266 ? 8.700 16.005 15.279 1.00 81.81 266 ILE A C 1
ATOM 2063 O O . ILE A 1 266 ? 7.751 15.329 15.668 1.00 81.81 266 ILE A O 1
ATOM 2067 N N . ARG A 1 267 ? 8.835 16.386 14.007 1.00 81.88 267 ARG A N 1
ATOM 2068 C CA . ARG A 1 267 ? 7.878 16.054 12.946 1.00 81.88 267 ARG A CA 1
ATOM 2069 C C . ARG A 1 267 ? 8.528 15.159 11.902 1.00 81.88 267 ARG A C 1
ATOM 2071 O O . ARG A 1 267 ? 9.628 15.441 11.437 1.00 81.88 267 ARG A O 1
ATOM 2078 N N . LEU A 1 268 ? 7.834 14.091 11.519 1.00 81.81 268 LEU A N 1
ATOM 2079 C CA . LEU A 1 268 ? 8.256 13.245 10.408 1.00 81.81 268 LEU A CA 1
ATOM 2080 C C . LEU A 1 268 ? 7.745 13.838 9.087 1.00 81.81 268 LEU A C 1
ATOM 2082 O O . LEU A 1 268 ? 6.537 13.830 8.842 1.00 81.81 268 LEU A O 1
ATOM 2086 N N . GLU A 1 269 ? 8.655 14.340 8.251 1.00 82.19 269 GLU A N 1
ATOM 2087 C CA . GLU A 1 269 ? 8.318 14.902 6.932 1.00 82.19 269 GLU A CA 1
ATOM 2088 C C . GLU A 1 269 ? 8.122 13.823 5.866 1.00 82.19 269 GLU A C 1
ATOM 2090 O O . GLU A 1 269 ? 7.103 13.803 5.184 1.00 82.19 269 GLU A O 1
ATOM 2095 N N . GLN A 1 270 ? 9.083 12.908 5.726 1.00 80.81 270 GLN A N 1
ATOM 2096 C CA . GLN A 1 270 ? 9.028 11.833 4.738 1.00 80.81 270 GLN A CA 1
ATOM 2097 C C . GLN A 1 270 ? 9.907 10.647 5.144 1.00 80.81 270 GLN A C 1
ATOM 2099 O O . GLN A 1 270 ? 10.952 10.815 5.772 1.00 80.81 270 GLN A O 1
ATOM 2104 N N . ILE A 1 271 ? 9.494 9.441 4.748 1.00 82.69 271 ILE A N 1
ATOM 2105 C CA . ILE A 1 271 ? 10.324 8.231 4.793 1.00 82.69 271 ILE A CA 1
ATOM 2106 C C . ILE A 1 271 ? 10.646 7.865 3.348 1.00 82.69 271 ILE A C 1
ATOM 2108 O O . ILE A 1 271 ? 9.748 7.501 2.590 1.00 82.69 271 ILE A O 1
ATOM 2112 N N . SER A 1 272 ? 11.917 7.964 2.964 1.00 84.06 272 SER A N 1
ATOM 2113 C CA . SER A 1 272 ? 12.377 7.604 1.625 1.00 84.06 272 SER A CA 1
ATOM 2114 C C . SER A 1 272 ? 13.184 6.307 1.648 1.00 84.06 272 SER A C 1
ATOM 2116 O O . SER A 1 272 ? 13.993 6.051 2.542 1.00 84.06 272 SER A O 1
ATOM 2118 N N . HIS A 1 273 ? 12.958 5.466 0.641 1.00 83.06 273 HIS A N 1
ATOM 2119 C CA . HIS A 1 273 ? 13.753 4.269 0.406 1.00 83.06 273 HIS A CA 1
ATOM 2120 C C . HIS A 1 273 ? 14.722 4.547 -0.737 1.00 83.06 273 HIS A C 1
ATOM 2122 O O . HIS A 1 273 ? 14.307 4.783 -1.869 1.00 83.06 273 HIS A O 1
ATOM 2128 N N . ILE A 1 274 ? 16.020 4.509 -0.445 1.00 90.25 274 ILE A N 1
ATOM 2129 C CA . ILE A 1 274 ? 17.062 4.696 -1.454 1.00 90.25 274 ILE A CA 1
ATOM 2130 C C . ILE A 1 274 ? 17.526 3.314 -1.914 1.00 90.25 274 ILE A C 1
ATOM 2132 O O . ILE A 1 274 ? 18.122 2.561 -1.140 1.00 90.25 274 ILE A O 1
ATOM 2136 N N . CYS A 1 275 ? 17.255 2.971 -3.175 1.00 87.25 275 CYS A N 1
ATOM 2137 C CA . CYS A 1 275 ? 17.802 1.763 -3.782 1.00 87.25 275 CYS A CA 1
ATOM 2138 C C . CYS A 1 275 ? 19.307 1.947 -4.001 1.00 87.25 275 CYS A C 1
ATOM 2140 O O . CYS A 1 275 ? 19.732 2.860 -4.706 1.00 87.25 275 CYS A O 1
ATOM 2142 N N . LYS A 1 276 ? 20.120 1.067 -3.412 1.00 90.06 276 LYS A N 1
ATOM 2143 C CA . LYS A 1 276 ? 21.543 0.963 -3.741 1.00 90.06 276 LYS A CA 1
ATOM 2144 C C . LYS A 1 276 ? 21.742 -0.230 -4.665 1.00 90.06 276 LYS A C 1
ATOM 2146 O O . LYS A 1 276 ? 21.720 -1.374 -4.213 1.00 90.06 276 LYS A O 1
ATOM 2151 N N . GLN A 1 277 ? 21.886 0.043 -5.958 1.00 87.19 277 GLN A N 1
ATOM 2152 C CA . GLN A 1 277 ? 22.126 -0.989 -6.964 1.00 87.19 277 GLN A CA 1
ATOM 2153 C C . GLN A 1 277 ? 23.452 -1.708 -6.677 1.00 87.19 277 GLN A C 1
ATOM 2155 O O . GLN A 1 277 ? 24.449 -1.080 -6.323 1.00 87.19 277 GLN A O 1
ATOM 2160 N N . LYS A 1 278 ? 23.452 -3.040 -6.804 1.00 84.31 278 LYS A N 1
ATOM 2161 C CA . LYS A 1 278 ? 24.628 -3.883 -6.527 1.00 84.31 278 LYS A CA 1
ATOM 2162 C C . LYS A 1 278 ? 25.342 -4.341 -7.798 1.00 84.31 278 LYS A C 1
ATOM 2164 O O . LYS A 1 278 ? 26.558 -4.513 -7.793 1.00 84.31 278 LYS A O 1
ATOM 2169 N N . THR A 1 279 ? 24.601 -4.577 -8.874 1.00 83.19 279 THR A N 1
ATOM 2170 C CA . THR A 1 279 ? 25.149 -4.990 -10.168 1.00 83.19 279 THR A CA 1
ATOM 2171 C C . THR A 1 279 ? 24.179 -4.567 -11.255 1.00 83.19 279 THR A C 1
ATOM 2173 O O . THR A 1 279 ? 22.975 -4.776 -11.114 1.00 83.19 279 THR A O 1
ATOM 2176 N N . GLU A 1 280 ? 24.708 -3.996 -12.328 1.00 82.38 280 GLU A N 1
ATOM 2177 C CA . GLU A 1 280 ? 23.952 -3.665 -13.528 1.00 82.38 280 GLU A CA 1
ATOM 2178 C C . GLU A 1 280 ? 24.443 -4.560 -14.665 1.00 82.38 280 GLU A C 1
ATOM 2180 O O . GLU A 1 280 ? 25.646 -4.700 -14.882 1.00 82.38 280 GLU A O 1
ATOM 2185 N N . TYR A 1 281 ? 23.515 -5.194 -15.377 1.00 84.81 281 TYR A N 1
ATOM 2186 C CA . TYR A 1 281 ? 23.795 -5.838 -16.653 1.00 84.81 281 TYR A CA 1
ATOM 2187 C C . TYR A 1 281 ? 22.775 -5.349 -17.670 1.00 84.81 281 TYR A C 1
ATOM 2189 O O . TYR A 1 281 ? 21.591 -5.193 -17.371 1.00 84.81 281 TYR A O 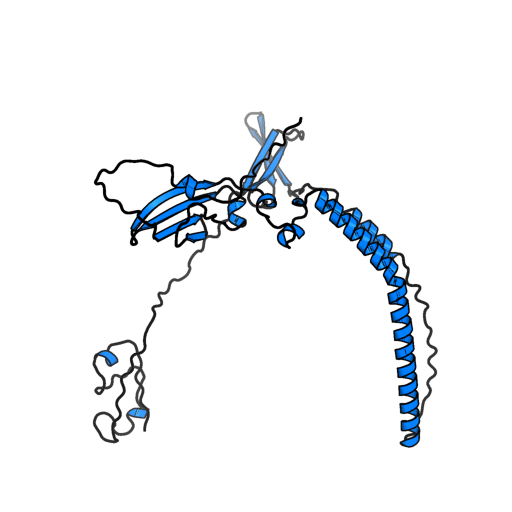1
ATOM 2197 N N . PHE A 1 282 ? 23.250 -5.094 -18.882 1.00 85.06 282 PHE A N 1
ATOM 2198 C CA . PHE A 1 282 ? 22.399 -4.665 -19.977 1.00 85.06 282 PHE A CA 1
ATOM 2199 C C . PHE A 1 282 ? 21.859 -5.898 -20.690 1.00 85.06 282 PHE A C 1
ATOM 2201 O O . PHE A 1 282 ? 22.622 -6.763 -21.117 1.00 85.06 282 PHE A O 1
ATOM 2208 N N . THR A 1 283 ? 20.542 -5.962 -20.841 1.00 88.00 283 THR A N 1
ATOM 2209 C CA . THR A 1 283 ? 19.896 -6.885 -21.775 1.00 88.00 283 THR A CA 1
ATOM 2210 C C . THR A 1 283 ? 19.397 -6.084 -22.970 1.00 88.00 283 THR A C 1
ATOM 2212 O O . THR A 1 283 ? 19.152 -4.880 -22.872 1.00 88.00 283 THR A O 1
ATOM 2215 N N . ARG A 1 284 ? 19.324 -6.731 -24.129 1.00 85.44 284 ARG A N 1
ATOM 2216 C CA . ARG A 1 284 ? 18.736 -6.162 -25.339 1.00 85.44 284 ARG A CA 1
ATOM 2217 C C . ARG A 1 284 ? 17.798 -7.195 -25.931 1.00 85.44 284 ARG A C 1
ATOM 2219 O O . ARG A 1 284 ? 18.077 -8.396 -25.854 1.00 85.44 284 ARG A O 1
ATOM 2226 N N . ASP A 1 285 ? 16.728 -6.715 -26.544 1.00 89.88 285 ASP A N 1
ATOM 2227 C CA . ASP A 1 285 ? 15.898 -7.560 -27.387 1.00 89.88 285 ASP A CA 1
ATOM 2228 C C . ASP A 1 285 ? 16.757 -8.093 -28.535 1.00 89.88 285 ASP A C 1
ATOM 2230 O O . ASP A 1 285 ? 17.532 -7.358 -29.154 1.00 89.88 285 ASP A O 1
ATOM 2234 N N . HIS A 1 286 ? 16.664 -9.395 -28.778 1.00 87.12 286 HIS A N 1
ATOM 2235 C CA . HIS A 1 286 ? 17.408 -10.071 -29.828 1.00 87.12 286 HIS A CA 1
ATOM 2236 C C . HIS A 1 286 ? 16.455 -10.901 -30.678 1.00 87.12 286 HIS A C 1
ATOM 2238 O O . HIS A 1 286 ? 15.459 -11.436 -30.192 1.00 87.12 286 HIS A O 1
ATOM 2244 N N . GLN A 1 287 ? 16.783 -11.009 -31.960 1.00 90.06 287 GLN A N 1
ATOM 2245 C CA . GLN A 1 287 ? 16.078 -11.854 -32.909 1.00 90.06 287 GLN A CA 1
ATOM 2246 C C . GLN A 1 287 ? 17.021 -12.955 -33.383 1.00 90.06 287 GLN A C 1
ATOM 2248 O O . GLN A 1 287 ? 18.175 -12.691 -33.721 1.00 90.06 287 GLN A O 1
ATOM 2253 N N . PHE A 1 288 ? 16.516 -14.186 -33.432 1.00 90.38 288 PHE A N 1
ATOM 2254 C CA . PHE A 1 288 ? 17.241 -15.303 -34.021 1.00 90.38 288 PHE A CA 1
ATOM 2255 C C . PHE A 1 288 ? 17.034 -15.302 -35.533 1.00 90.38 288 PHE A C 1
ATOM 2257 O O . PHE A 1 288 ? 15.905 -15.391 -36.016 1.00 90.38 288 PHE A O 1
ATOM 2264 N N . LEU A 1 289 ? 18.134 -15.203 -36.270 1.00 90.56 289 LEU A N 1
ATOM 2265 C CA . LEU A 1 289 ? 18.171 -15.439 -37.707 1.00 90.56 289 LEU A CA 1
ATOM 2266 C C . LEU A 1 289 ? 18.845 -16.789 -37.930 1.00 90.56 289 LEU A C 1
ATOM 2268 O O . LEU A 1 289 ? 19.904 -17.053 -37.362 1.00 90.56 289 LEU A O 1
ATOM 2272 N N . THR A 1 290 ? 18.217 -17.654 -38.721 1.00 92.00 290 THR A N 1
ATOM 2273 C CA . THR A 1 290 ? 18.714 -19.010 -38.967 1.00 92.00 290 THR A CA 1
ATOM 2274 C C . THR A 1 290 ? 18.914 -19.222 -40.457 1.00 92.00 290 THR A C 1
ATOM 2276 O O . THR A 1 290 ? 17.995 -19.037 -41.251 1.00 92.00 290 THR A O 1
ATOM 2279 N N . GLU A 1 291 ? 20.121 -19.639 -40.819 1.00 93.12 291 GLU A N 1
ATOM 2280 C CA . GLU A 1 291 ? 20.484 -20.100 -42.154 1.00 93.12 291 GLU A CA 1
ATOM 2281 C C . GLU A 1 291 ? 20.578 -21.629 -42.115 1.00 93.12 291 GLU A C 1
ATOM 2283 O O . GLU A 1 291 ? 21.115 -22.199 -41.166 1.00 93.12 291 GLU A O 1
ATOM 2288 N N . SER A 1 292 ? 20.012 -22.309 -43.111 1.00 92.81 292 SER A N 1
ATOM 2289 C CA . SER A 1 292 ? 20.041 -23.771 -43.182 1.00 92.81 292 SER A CA 1
ATOM 2290 C C . SER A 1 292 ? 20.350 -24.223 -44.599 1.00 92.81 292 SER A C 1
ATOM 2292 O O . SER A 1 292 ? 19.923 -23.595 -45.569 1.00 92.81 292 SER A O 1
ATOM 2294 N N . ARG A 1 293 ? 21.106 -25.315 -44.715 1.00 89.56 293 ARG A N 1
ATOM 2295 C CA . ARG A 1 293 ? 21.458 -25.927 -45.992 1.00 89.56 293 ARG A CA 1
ATOM 2296 C C . ARG A 1 293 ? 21.337 -27.434 -45.865 1.00 89.56 293 ARG A C 1
ATOM 2298 O O . ARG A 1 293 ? 21.852 -28.026 -44.922 1.00 89.56 293 ARG A O 1
ATOM 2305 N N . HIS A 1 294 ? 20.651 -28.035 -46.826 1.00 90.44 294 HIS A N 1
ATOM 2306 C CA . HIS A 1 294 ? 20.533 -29.478 -46.941 1.00 90.44 294 HIS A CA 1
ATOM 2307 C C . HIS A 1 294 ? 21.491 -29.968 -48.028 1.00 90.44 294 HIS A C 1
ATOM 2309 O O . HIS A 1 294 ? 21.483 -29.444 -49.143 1.00 90.44 294 HIS A O 1
ATOM 2315 N N . GLN A 1 295 ? 22.326 -30.952 -47.700 1.00 87.00 295 GLN A N 1
ATOM 2316 C CA . GLN A 1 295 ? 23.290 -31.544 -48.623 1.00 87.00 295 GLN A CA 1
ATOM 2317 C C . GLN A 1 295 ? 23.163 -33.059 -48.630 1.00 87.00 295 GLN A C 1
ATOM 2319 O O . GLN A 1 295 ? 23.013 -33.697 -47.591 1.00 87.00 295 GLN A O 1
ATOM 2324 N N . CYS A 1 296 ? 23.286 -33.628 -49.826 1.00 89.00 296 CYS A N 1
ATOM 2325 C CA . CYS A 1 296 ? 23.331 -35.069 -50.002 1.00 89.00 296 CYS A CA 1
ATOM 2326 C C . CYS A 1 296 ? 24.654 -35.638 -49.478 1.00 89.00 296 CYS A C 1
ATOM 2328 O O . CYS A 1 296 ? 25.704 -34.991 -49.532 1.00 89.00 296 CYS A O 1
ATOM 2330 N N . TYR A 1 297 ? 24.611 -36.892 -49.034 1.00 88.62 297 TYR A N 1
ATOM 2331 C CA . TYR A 1 297 ? 25.785 -37.614 -48.556 1.00 88.62 297 TYR A CA 1
ATOM 2332 C C . TYR A 1 297 ? 26.932 -37.599 -49.583 1.00 88.62 297 TYR A C 1
ATOM 2334 O O . TYR A 1 297 ? 26.711 -37.844 -50.768 1.00 88.62 297 TYR A O 1
ATOM 2342 N N . LYS A 1 298 ? 28.160 -37.346 -49.106 1.00 85.25 298 LYS A N 1
ATOM 2343 C CA . LYS A 1 298 ? 29.405 -37.205 -49.891 1.00 85.25 298 LYS A CA 1
ATOM 2344 C C . LYS A 1 298 ? 29.473 -35.970 -50.797 1.00 85.25 298 LYS A C 1
ATOM 2346 O O . LYS A 1 298 ? 30.266 -35.950 -51.736 1.00 85.25 298 LYS A O 1
ATOM 2351 N N . THR A 1 299 ? 28.698 -34.935 -50.496 1.00 82.69 299 THR A N 1
ATOM 2352 C CA . THR A 1 299 ? 28.736 -33.661 -51.229 1.00 82.69 299 THR A CA 1
ATOM 2353 C C . THR A 1 299 ? 29.302 -32.568 -50.333 1.00 82.69 299 THR A C 1
ATOM 2355 O O . THR A 1 299 ? 28.935 -32.512 -49.165 1.00 82.69 299 THR A O 1
ATOM 2358 N N . GLU A 1 300 ? 30.176 -31.714 -50.876 1.00 82.56 300 GLU A N 1
ATOM 2359 C CA . GLU A 1 300 ? 30.731 -30.528 -50.196 1.00 82.56 300 GLU A CA 1
ATOM 2360 C C . GLU A 1 300 ? 31.178 -30.818 -48.745 1.00 82.56 300 GLU A C 1
ATOM 2362 O O . GLU A 1 300 ? 32.163 -31.538 -48.550 1.00 82.56 300 GLU A O 1
ATOM 2367 N N . SER A 1 301 ? 30.475 -30.276 -47.742 1.00 80.88 301 SER A N 1
ATOM 2368 C CA . SER A 1 301 ? 30.808 -30.397 -46.317 1.00 80.88 301 SER A CA 1
ATOM 2369 C C . SER A 1 301 ? 30.273 -31.685 -45.671 1.00 80.88 301 SER A C 1
ATOM 2371 O O . SER A 1 301 ? 30.771 -32.123 -44.627 1.00 80.88 301 SER A O 1
ATOM 2373 N N . CYS A 1 302 ? 29.291 -32.334 -46.300 1.00 86.44 302 CYS A N 1
ATOM 2374 C CA . CYS A 1 302 ? 28.619 -33.523 -45.790 1.00 86.44 302 CYS A CA 1
ATOM 2375 C C . CYS A 1 302 ? 29.384 -34.806 -46.166 1.00 86.44 302 CYS A C 1
ATOM 2377 O O . CYS A 1 302 ? 28.968 -35.590 -47.026 1.00 86.44 302 CYS A O 1
ATOM 2379 N N . GLN A 1 303 ? 30.534 -35.030 -45.518 1.00 84.69 303 GLN A N 1
ATOM 2380 C CA . GLN A 1 303 ? 31.400 -36.196 -45.741 1.00 84.69 303 GLN A CA 1
ATOM 2381 C C . GLN A 1 303 ? 31.606 -37.024 -44.464 1.00 84.69 303 GLN A C 1
ATOM 2383 O O . GLN A 1 303 ? 32.005 -36.520 -43.421 1.00 84.69 303 GLN A O 1
ATOM 2388 N N . GLY A 1 304 ? 31.378 -38.338 -44.538 1.00 85.12 304 GLY A N 1
ATOM 2389 C CA . GLY A 1 304 ? 31.578 -39.227 -43.388 1.00 85.12 304 GLY A CA 1
ATOM 2390 C C . GLY A 1 304 ? 30.663 -38.876 -42.208 1.00 85.12 304 GLY A C 1
ATOM 2391 O O . GLY A 1 304 ? 29.453 -38.774 -42.384 1.00 85.12 304 GLY A O 1
ATOM 2392 N N . ASN A 1 305 ? 31.249 -38.691 -41.020 1.00 84.44 305 ASN A N 1
ATOM 2393 C CA . ASN A 1 305 ? 30.529 -38.415 -39.770 1.00 84.44 305 ASN A CA 1
ATOM 2394 C C . ASN A 1 305 ? 30.502 -36.917 -39.396 1.00 84.44 305 ASN A C 1
ATOM 2396 O O . ASN A 1 305 ? 30.324 -36.602 -38.218 1.00 84.44 305 ASN A O 1
ATOM 2400 N N . THR A 1 306 ? 30.667 -35.992 -40.359 1.00 84.00 306 THR A N 1
ATOM 2401 C CA . THR A 1 306 ? 30.725 -34.535 -40.100 1.00 84.00 306 THR A CA 1
ATOM 2402 C C . THR A 1 306 ? 29.611 -34.067 -39.166 1.00 84.00 306 THR A C 1
ATOM 2404 O O . THR A 1 306 ? 29.881 -33.397 -38.170 1.00 84.00 306 THR A O 1
ATOM 2407 N N . CYS A 1 307 ? 28.375 -34.486 -39.446 1.00 86.75 307 CYS A N 1
ATOM 2408 C CA . CYS A 1 307 ? 27.185 -34.084 -38.701 1.00 86.75 307 CYS A CA 1
ATOM 2409 C C . CYS A 1 307 ? 27.247 -34.465 -37.211 1.00 86.75 307 CYS A C 1
ATOM 2411 O O . CYS A 1 307 ? 26.821 -33.699 -36.353 1.00 86.75 307 CYS A O 1
ATOM 2413 N N . SER A 1 308 ? 27.837 -35.621 -36.892 1.00 86.06 308 SER A N 1
ATOM 2414 C CA . SER A 1 308 ? 27.982 -36.121 -35.518 1.00 86.06 308 SER A CA 1
ATOM 2415 C C . SER A 1 308 ? 29.169 -35.509 -34.769 1.00 86.06 308 SER A C 1
ATOM 2417 O O . SER A 1 308 ? 29.206 -35.557 -33.544 1.00 86.06 308 SER A O 1
ATOM 2419 N N . SER A 1 309 ? 30.149 -34.954 -35.486 1.00 87.88 309 SER A N 1
ATOM 2420 C CA . SER A 1 309 ? 31.355 -34.341 -34.906 1.00 87.88 309 SER A CA 1
ATOM 2421 C C . SER A 1 309 ? 31.277 -32.819 -34.745 1.00 87.88 309 SER A C 1
ATOM 2423 O O . SER A 1 309 ? 32.236 -32.201 -34.280 1.00 87.88 309 SER A O 1
ATOM 2425 N N . LEU A 1 310 ? 30.165 -32.207 -35.155 1.00 89.62 310 LEU A N 1
ATOM 2426 C CA . LEU A 1 310 ? 30.024 -30.759 -35.216 1.00 89.62 310 LEU A CA 1
ATOM 2427 C C . LEU A 1 310 ? 29.793 -30.153 -33.823 1.00 89.62 310 LEU A C 1
ATOM 2429 O O . LEU A 1 310 ? 28.917 -30.598 -33.083 1.00 89.62 310 LEU A O 1
ATOM 2433 N N . LYS A 1 311 ? 30.574 -29.123 -33.470 1.00 90.75 311 LYS A N 1
ATOM 2434 C CA . LYS A 1 311 ? 30.418 -28.358 -32.221 1.00 90.75 311 LYS A CA 1
ATOM 2435 C C . LYS A 1 311 ? 29.654 -27.047 -32.456 1.00 90.75 311 LYS A C 1
ATOM 2437 O O . LYS A 1 311 ? 29.792 -26.480 -33.541 1.00 90.75 311 LYS A O 1
ATOM 2442 N N . PRO A 1 312 ? 28.934 -26.521 -31.447 1.00 89.94 312 PRO A N 1
ATOM 2443 C CA . PRO A 1 312 ? 28.171 -25.275 -31.553 1.00 89.94 312 PRO A CA 1
ATOM 2444 C C . PRO A 1 312 ? 28.959 -24.071 -32.081 1.00 89.94 312 PRO A C 1
ATOM 2446 O O . PRO A 1 312 ? 28.401 -23.246 -32.796 1.00 89.94 312 PRO A O 1
ATOM 2449 N N . GLU A 1 313 ? 30.252 -23.970 -31.768 1.00 90.00 313 GLU A N 1
ATOM 2450 C CA . GLU A 1 313 ? 31.102 -22.835 -32.148 1.00 90.00 313 GLU A CA 1
ATOM 2451 C C . GLU A 1 313 ? 31.761 -23.005 -33.528 1.00 90.00 313 GLU A C 1
ATOM 2453 O O . GLU A 1 313 ? 32.465 -22.109 -34.004 1.00 90.00 313 GLU A O 1
ATOM 2458 N N . MET A 1 314 ? 31.585 -24.167 -34.169 1.00 89.88 314 MET A N 1
ATOM 2459 C CA . MET A 1 314 ? 32.180 -24.439 -35.474 1.00 89.88 314 MET A CA 1
ATOM 2460 C C . MET A 1 314 ? 31.472 -23.658 -36.577 1.00 89.88 314 MET A C 1
ATOM 2462 O O . MET A 1 314 ? 30.245 -23.607 -36.656 1.00 89.88 314 MET A O 1
ATOM 2466 N N . LYS A 1 315 ? 32.280 -23.099 -37.476 1.00 89.25 315 LYS A N 1
ATOM 2467 C CA . LYS A 1 315 ? 31.823 -22.364 -38.654 1.00 89.25 315 LYS A CA 1
ATOM 2468 C C . LYS A 1 315 ? 31.789 -23.301 -39.850 1.00 89.25 315 LYS A C 1
ATOM 2470 O O . LYS A 1 315 ? 32.787 -23.963 -40.139 1.00 89.25 315 LYS A O 1
ATOM 2475 N N . LEU A 1 316 ? 30.654 -23.352 -40.539 1.00 88.00 316 LEU A N 1
ATOM 2476 C CA . LEU A 1 316 ? 30.505 -24.135 -41.762 1.00 88.00 316 LEU A CA 1
ATOM 2477 C C . LEU A 1 316 ? 30.771 -23.251 -42.976 1.00 88.00 316 LEU A C 1
ATOM 2479 O O . LEU A 1 316 ? 30.268 -22.131 -43.052 1.00 88.00 316 LEU A O 1
ATOM 2483 N N . ILE A 1 317 ? 31.546 -23.773 -43.931 1.00 86.44 317 ILE A N 1
ATOM 2484 C CA . ILE A 1 317 ? 31.869 -23.070 -45.185 1.00 86.44 317 ILE A CA 1
ATOM 2485 C C . ILE A 1 317 ? 30.625 -22.809 -46.044 1.00 86.44 317 ILE A C 1
ATOM 2487 O O . ILE A 1 317 ? 30.613 -21.913 -46.880 1.00 86.44 317 ILE A O 1
ATOM 2491 N N . ASP A 1 318 ? 29.575 -23.586 -45.801 1.00 85.88 318 ASP A N 1
ATOM 2492 C CA . ASP A 1 318 ? 28.307 -23.522 -46.511 1.00 85.88 318 ASP A CA 1
ATOM 2493 C C . ASP A 1 318 ? 27.433 -22.334 -46.128 1.00 85.88 318 ASP A C 1
ATOM 2495 O O . ASP A 1 318 ? 26.472 -22.050 -46.846 1.00 85.88 318 ASP A O 1
ATOM 2499 N N . PHE A 1 319 ? 27.739 -21.692 -45.000 1.00 91.19 319 PHE A N 1
ATOM 2500 C CA . PHE A 1 319 ? 26.970 -20.582 -44.460 1.00 91.19 319 PHE A CA 1
ATOM 2501 C C . PHE A 1 319 ? 27.643 -19.248 -44.729 1.00 91.19 319 PHE A C 1
ATOM 2503 O O . PHE A 1 319 ? 28.872 -19.123 -44.736 1.00 91.19 319 PHE A O 1
ATOM 2510 N N . SER A 1 320 ? 26.808 -18.227 -44.910 1.00 91.50 320 SER A N 1
ATOM 2511 C CA . SER A 1 320 ? 27.258 -16.862 -45.131 1.00 91.50 320 SER A CA 1
ATOM 2512 C C . SER A 1 320 ? 28.169 -16.352 -44.007 1.00 91.50 320 SER A C 1
ATOM 2514 O O . SER A 1 320 ? 28.098 -16.768 -42.844 1.00 91.50 320 SER A O 1
ATOM 2516 N N . THR A 1 321 ? 29.012 -15.372 -44.340 1.00 89.50 321 THR A N 1
ATOM 2517 C CA . THR A 1 321 ? 29.855 -14.680 -43.356 1.00 89.50 321 THR A CA 1
ATOM 2518 C C . THR A 1 321 ? 29.021 -14.079 -42.227 1.00 89.50 321 THR A C 1
ATOM 2520 O O . THR A 1 321 ? 29.469 -14.093 -41.089 1.00 89.50 321 THR A O 1
ATOM 2523 N N . ILE A 1 322 ? 27.800 -13.618 -42.527 1.00 88.38 322 ILE A N 1
ATOM 2524 C CA . ILE A 1 322 ? 26.880 -13.003 -41.562 1.00 88.38 322 ILE A CA 1
ATOM 2525 C C . ILE A 1 322 ? 26.489 -14.016 -40.478 1.00 88.38 322 ILE A C 1
ATOM 2527 O O . ILE A 1 322 ? 26.585 -13.708 -39.291 1.00 88.38 322 ILE A O 1
ATOM 2531 N N . SER A 1 323 ? 26.108 -15.235 -40.858 1.00 89.44 323 SER A N 1
ATOM 2532 C CA . SER A 1 323 ? 25.755 -16.293 -39.901 1.00 89.44 323 SER A CA 1
ATOM 2533 C C . SER A 1 323 ? 26.962 -16.748 -39.078 1.00 89.44 323 SER A C 1
ATOM 2535 O O . SER A 1 323 ? 26.856 -16.976 -37.878 1.00 89.44 323 SER A O 1
ATOM 2537 N N . ASN A 1 324 ? 28.141 -16.796 -39.700 1.00 90.75 324 ASN A N 1
ATOM 2538 C CA . ASN A 1 324 ? 29.389 -17.219 -39.063 1.00 90.75 324 ASN A CA 1
ATOM 2539 C C . ASN A 1 324 ? 30.077 -16.129 -38.207 1.00 90.75 324 ASN A C 1
ATOM 2541 O O . ASN A 1 324 ? 31.030 -16.434 -37.478 1.00 90.75 324 ASN A O 1
ATOM 2545 N N . SER A 1 325 ? 29.681 -14.856 -38.318 1.00 90.69 325 SER A N 1
ATOM 2546 C CA . SER A 1 325 ? 30.291 -13.731 -37.589 1.00 90.69 325 SER A CA 1
ATOM 2547 C C . SER A 1 325 ? 29.479 -13.247 -36.390 1.00 90.69 325 SER A C 1
ATOM 2549 O O . SER A 1 325 ? 30.028 -12.539 -35.548 1.00 90.69 325 SER A O 1
ATOM 2551 N N . ASN A 1 326 ? 28.193 -13.591 -36.315 1.00 89.81 326 ASN A N 1
ATOM 2552 C CA . ASN A 1 326 ? 27.303 -13.153 -35.241 1.00 89.81 326 ASN A CA 1
ATOM 2553 C C . ASN A 1 326 ? 27.230 -14.178 -34.093 1.00 89.81 326 ASN A C 1
ATOM 2555 O O . ASN A 1 326 ? 27.488 -15.362 -34.313 1.00 89.81 326 ASN A O 1
ATOM 2559 N N . PRO A 1 327 ? 26.876 -13.751 -32.863 1.00 90.31 327 PRO A N 1
ATOM 2560 C CA . PRO A 1 327 ? 26.640 -14.668 -31.752 1.00 90.31 327 PRO A CA 1
ATOM 2561 C C . PRO A 1 327 ? 25.528 -15.664 -32.092 1.00 90.31 327 PRO A C 1
ATOM 2563 O O . PRO A 1 327 ? 24.418 -15.271 -32.449 1.00 90.31 327 PRO A O 1
ATOM 2566 N N . GLY A 1 328 ? 25.821 -16.953 -31.964 1.00 90.19 328 GLY A N 1
ATOM 2567 C CA . GLY A 1 328 ? 24.900 -18.021 -32.323 1.00 90.19 328 GLY A CA 1
ATOM 2568 C C . GLY A 1 328 ? 25.529 -19.390 -32.110 1.00 90.19 328 GLY A C 1
ATOM 2569 O O . GLY A 1 328 ? 26.597 -19.504 -31.509 1.00 90.19 328 GLY A O 1
ATOM 2570 N N . TYR A 1 329 ? 24.851 -20.423 -32.596 1.00 92.69 329 TYR A N 1
ATOM 2571 C CA . TYR A 1 329 ? 25.361 -21.786 -32.587 1.00 92.69 329 TYR A CA 1
ATOM 2572 C C . TYR A 1 329 ? 25.040 -22.491 -33.900 1.00 92.69 329 TYR A C 1
ATOM 2574 O O . TYR A 1 329 ? 24.001 -22.254 -34.517 1.00 92.69 329 TYR A O 1
ATOM 2582 N N . THR A 1 330 ? 25.927 -23.397 -34.288 1.00 92.38 330 THR A N 1
ATOM 2583 C CA . THR A 1 330 ? 25.768 -24.261 -35.453 1.00 92.38 330 THR A CA 1
ATOM 2584 C C . THR A 1 330 ? 25.357 -25.659 -35.005 1.00 92.38 330 THR A C 1
ATOM 2586 O O . THR A 1 330 ? 25.874 -26.184 -34.020 1.00 92.38 330 THR A O 1
ATOM 2589 N N . TYR A 1 331 ? 24.442 -26.293 -35.734 1.00 91.56 331 TYR A N 1
ATOM 2590 C CA . TYR A 1 331 ? 24.080 -27.693 -35.519 1.00 91.56 331 TYR A CA 1
ATOM 2591 C C . TYR A 1 331 ? 23.799 -28.386 -36.854 1.00 91.56 331 TYR A C 1
ATOM 2593 O O . TYR A 1 331 ? 23.563 -27.732 -37.868 1.00 91.56 331 TYR A O 1
ATOM 2601 N N . CYS A 1 332 ? 23.846 -29.717 -36.853 1.00 89.62 332 CYS A N 1
ATOM 2602 C CA . CYS A 1 332 ? 23.565 -30.541 -38.021 1.00 89.62 332 CYS A CA 1
ATOM 2603 C C . CYS A 1 332 ? 22.650 -31.705 -37.631 1.00 89.62 332 CYS A C 1
ATOM 2605 O O . CYS A 1 332 ? 22.808 -32.288 -36.557 1.00 89.62 332 CYS A O 1
ATOM 2607 N N . VAL A 1 333 ? 21.708 -32.047 -38.514 1.00 90.38 333 VAL A N 1
ATOM 2608 C CA . VAL A 1 333 ? 20.813 -33.199 -38.362 1.00 90.38 333 VAL A CA 1
ATOM 2609 C C . VAL A 1 333 ? 20.883 -34.048 -39.637 1.00 90.38 333 VAL A C 1
ATOM 2611 O O . VAL A 1 333 ? 20.686 -33.495 -40.718 1.00 90.38 333 VAL A O 1
ATOM 2614 N N . PRO A 1 334 ? 21.161 -35.362 -39.546 1.00 86.19 334 PRO A N 1
ATOM 2615 C CA . PRO A 1 334 ? 21.060 -36.261 -40.693 1.00 86.19 334 PRO A CA 1
ATOM 2616 C C . PRO A 1 334 ? 19.593 -36.392 -41.124 1.00 86.19 334 PRO A C 1
ATOM 2618 O O . PRO A 1 334 ? 18.745 -36.681 -40.276 1.00 86.19 334 PRO A O 1
ATOM 2621 N N . SER A 1 335 ? 19.299 -36.203 -42.413 1.00 79.44 335 SER A N 1
ATOM 2622 C CA . SER A 1 335 ? 17.946 -36.296 -42.987 1.00 79.44 335 SER A CA 1
ATOM 2623 C C . SER A 1 335 ? 17.894 -37.097 -44.274 1.00 79.44 335 SER A C 1
ATOM 2625 O O . SER A 1 335 ? 18.873 -37.004 -45.050 1.00 79.44 335 SER A O 1
#